Protein AF-0000000085166839 (afdb_homodimer)

Sequence (262 aa):
MQLQAIHHVALICSDYAASRAFYVDLLGLRVVAEHYREARQSWKLDLALPSGGQLELFSFPAPPARPSRPEACGLRHLCFAVENVAAAKAWLESQGVAVEEIRVDEYTEKRFTFFADPDGLPLELYEQPAAMQLQAIHHVALICSDYAASRAFYVDLLGLRVVAEHYREARQSWKLDLALPSGGQLELFSFPAPPARPSRPEACGLRHLCFAVENVAAAKAWLESQGVAVEEIRVDEYTEKRFTFFADPDGLPLELYEQPAA

pLDDT: mean 96.33, std 5.37, range [53.81, 98.94]

InterPro domains:
  IPR004360 Glyoxalase/fosfomycin resistance/dioxygenase domain [PF00903] (6-125)
  IPR029068 Glyoxalase/Bleomycin resistance protein/Dihydroxybiphenyl dioxygenase [G3DSA:3.10.180.10] (8-127)
  IPR029068 Glyoxalase/Bleomycin resistance protein/Dihydroxybiphenyl dioxygenase [SSF54593] (1-129)
  IPR037478 YwkD-like domain [NF008551] (3-128)
  IPR037478 YwkD-like domain [NF050075] (3-127)
  IPR037478 YwkD-like domain [cd08352] (4-127)
  IPR037523 Vicinal oxygen chelate (VOC), core domain [PS51819] (5-128)
  IPR051332 Fosfomycin Resistance Enzymes [PTHR36113] (5-127)

Structure (mmCIF, N/CA/C/O backbone):
data_AF-0000000085166839-model_v1
#
loop_
_entity.id
_entity.type
_entity.pdbx_description
1 polymer 'Lactoylglutathione lyase protein'
#
loop_
_atom_site.group_PDB
_atom_site.id
_atom_site.type_symbol
_atom_site.label_atom_id
_atom_site.label_alt_id
_atom_site.label_comp_id
_atom_site.label_asym_id
_atom_site.label_entity_id
_atom_site.label_seq_id
_atom_site.pdbx_PDB_ins_code
_atom_site.Cartn_x
_atom_site.Cartn_y
_atom_site.Cartn_z
_atom_site.occupancy
_atom_site.B_iso_or_equiv
_atom_site.auth_seq_id
_atom_site.auth_comp_id
_atom_site.auth_asym_id
_atom_site.auth_atom_id
_atom_site.pdbx_PDB_model_num
ATOM 1 N N . MET A 1 1 ? -1.44 -21.281 0.109 1 85.19 1 MET A N 1
ATOM 2 C CA . MET A 1 1 ? -0.498 -20.188 0.371 1 85.19 1 MET A CA 1
ATOM 3 C C . MET A 1 1 ? -1.057 -19.219 1.409 1 85.19 1 MET A C 1
ATOM 5 O O . MET A 1 1 ? -2.258 -18.953 1.425 1 85.19 1 MET A O 1
ATOM 9 N N . GLN A 1 2 ? -0.198 -18.922 2.424 1 91.69 2 GLN A N 1
ATOM 10 C CA . GLN A 1 2 ? -0.676 -17.984 3.436 1 91.69 2 GLN A CA 1
ATOM 11 C C . GLN A 1 2 ? 0.135 -16.688 3.414 1 91.69 2 GLN A C 1
ATOM 13 O O . GLN A 1 2 ? 1.359 -16.719 3.561 1 91.69 2 GLN A O 1
ATOM 18 N N . LEU A 1 3 ? -0.512 -15.594 3.078 1 96.94 3 LEU A N 1
ATOM 19 C CA . LEU A 1 3 ? 0.092 -14.281 3.244 1 96.94 3 LEU A CA 1
ATOM 20 C C . LEU A 1 3 ? 0.145 -13.883 4.719 1 96.94 3 LEU A C 1
ATOM 22 O O . LEU A 1 3 ? -0.852 -14.008 5.434 1 96.94 3 LEU A O 1
ATOM 26 N N . GLN A 1 4 ? 1.239 -13.391 5.168 1 95.69 4 GLN A N 1
ATOM 27 C CA . GLN A 1 4 ? 1.396 -13.141 6.598 1 95.69 4 GLN A CA 1
ATOM 28 C C . GLN A 1 4 ? 1.126 -11.672 6.934 1 95.69 4 GLN A C 1
ATOM 30 O O . GLN A 1 4 ? 0.414 -11.375 7.895 1 95.69 4 GLN A O 1
ATOM 35 N N . ALA A 1 5 ? 1.706 -10.766 6.211 1 95.81 5 ALA A N 1
ATOM 36 C CA . ALA A 1 5 ? 1.701 -9.336 6.496 1 95.81 5 ALA A CA 1
ATOM 37 C C . ALA A 1 5 ? 1.989 -8.523 5.234 1 95.81 5 ALA A C 1
ATOM 39 O O . ALA A 1 5 ? 2.48 -9.062 4.238 1 95.81 5 ALA A O 1
ATOM 40 N N . ILE A 1 6 ? 1.588 -7.293 5.227 1 97.44 6 ILE A N 1
ATOM 41 C CA . ILE A 1 6 ? 2.174 -6.363 4.27 1 97.44 6 ILE A CA 1
ATOM 42 C C . ILE A 1 6 ? 3.645 -6.129 4.609 1 97.44 6 ILE A C 1
ATOM 44 O O . ILE A 1 6 ? 3.965 -5.59 5.672 1 97.44 6 ILE A O 1
ATOM 48 N N . HIS A 1 7 ? 4.504 -6.641 3.77 1 97.31 7 HIS A N 1
ATOM 49 C CA . HIS A 1 7 ? 5.93 -6.426 3.979 1 97.31 7 HIS A CA 1
ATOM 50 C C . HIS A 1 7 ? 6.328 -4.988 3.648 1 97.31 7 HIS A C 1
ATOM 52 O O . HIS A 1 7 ? 6.98 -4.32 4.449 1 97.31 7 HIS A O 1
ATOM 58 N N . HIS A 1 8 ? 5.969 -4.555 2.469 1 98.25 8 HIS A N 1
ATOM 59 C CA . HIS A 1 8 ? 6.219 -3.168 2.1 1 98.25 8 HIS A CA 1
ATOM 60 C C . HIS A 1 8 ? 5.27 -2.711 0.996 1 98.25 8 HIS A C 1
ATOM 62 O O . HIS A 1 8 ? 4.617 -3.535 0.354 1 98.25 8 HIS A O 1
ATOM 68 N N . VAL A 1 9 ? 5.148 -1.408 0.857 1 98.75 9 VAL A N 1
ATOM 69 C CA . VAL A 1 9 ? 4.469 -0.753 -0.256 1 98.75 9 VAL A CA 1
ATOM 70 C C . VAL A 1 9 ? 5.457 0.126 -1.019 1 98.75 9 VAL A C 1
ATOM 72 O O . VAL A 1 9 ? 6.215 0.885 -0.414 1 98.75 9 VAL A O 1
ATOM 75 N N . ALA A 1 10 ? 5.434 -0.013 -2.312 1 98.81 10 ALA A N 1
ATOM 76 C CA . ALA A 1 10 ? 6.324 0.799 -3.137 1 98.81 10 ALA A CA 1
ATOM 77 C C . ALA A 1 10 ? 5.582 1.988 -3.742 1 98.81 10 ALA A C 1
ATOM 79 O O . ALA A 1 10 ? 4.387 1.896 -4.039 1 98.81 10 ALA A O 1
ATOM 80 N N . LEU A 1 11 ? 6.301 3.041 -3.922 1 98.5 11 LEU A N 1
ATOM 81 C CA . LEU A 1 11 ? 5.734 4.199 -4.605 1 98.5 11 LEU A CA 1
ATOM 82 C C . LEU A 1 11 ? 6.781 4.871 -5.492 1 98.5 11 LEU A C 1
ATOM 84 O O . LEU A 1 11 ? 7.98 4.707 -5.273 1 98.5 11 LEU A O 1
ATOM 88 N N . ILE A 1 12 ? 6.27 5.559 -6.492 1 98.69 12 ILE A N 1
ATOM 89 C CA . ILE A 1 12 ? 7.082 6.328 -7.426 1 98.69 12 ILE A CA 1
ATOM 90 C C . ILE A 1 12 ? 6.871 7.82 -7.18 1 98.69 12 ILE A C 1
ATOM 92 O O . ILE A 1 12 ? 5.734 8.281 -7.055 1 98.69 12 ILE A O 1
ATOM 96 N N . CYS A 1 13 ? 7.938 8.523 -7.105 1 98.69 13 CYS A N 1
ATOM 97 C CA . CYS A 1 13 ? 7.828 9.969 -6.934 1 98.69 13 CYS A CA 1
ATOM 98 C C . CYS A 1 13 ? 8.391 10.703 -8.148 1 98.69 13 CYS A C 1
ATOM 100 O O . CYS A 1 13 ? 9.266 10.18 -8.844 1 98.69 13 CYS A O 1
ATOM 102 N N . SER A 1 14 ? 7.934 11.922 -8.422 1 98.19 14 SER A N 1
ATOM 103 C CA . SER A 1 14 ? 8.391 12.734 -9.547 1 98.19 14 SER A CA 1
ATOM 104 C C . SER A 1 14 ? 9.648 13.516 -9.195 1 98.19 14 SER A C 1
ATOM 106 O O . SER A 1 14 ? 10.508 13.734 -10.047 1 98.19 14 SER A O 1
ATOM 108 N N . ASP A 1 15 ? 9.727 14.055 -7.992 1 98.25 15 ASP A N 1
ATOM 109 C CA . ASP A 1 15 ? 10.852 14.805 -7.453 1 98.25 15 ASP A CA 1
ATOM 110 C C . ASP A 1 15 ? 11.422 14.133 -6.207 1 98.25 15 ASP A C 1
ATOM 112 O O . ASP A 1 15 ? 10.844 14.242 -5.121 1 98.25 15 ASP A O 1
ATOM 116 N N . TYR A 1 16 ? 12.594 13.484 -6.395 1 98.38 16 TYR A N 1
ATOM 117 C CA . TYR A 1 16 ? 13.164 12.648 -5.336 1 98.38 16 TYR A CA 1
ATOM 118 C C . TYR A 1 16 ? 13.469 13.477 -4.094 1 98.38 16 TYR A C 1
ATOM 120 O O . TYR A 1 16 ? 13.141 13.07 -2.977 1 98.38 16 TYR A O 1
ATOM 128 N N . ALA A 1 17 ? 14.102 14.562 -4.266 1 98.5 17 ALA A N 1
ATOM 129 C CA . ALA A 1 17 ? 14.484 15.398 -3.129 1 98.5 17 ALA A CA 1
ATOM 130 C C . ALA A 1 17 ? 13.258 15.828 -2.33 1 98.5 17 ALA A C 1
ATOM 132 O O . ALA A 1 17 ? 13.266 15.789 -1.097 1 98.5 17 ALA A O 1
ATOM 133 N N . ALA A 1 18 ? 12.219 16.266 -2.992 1 98.44 18 ALA A N 1
ATOM 134 C CA . ALA A 1 18 ? 10.984 16.688 -2.332 1 98.44 18 ALA A CA 1
ATOM 135 C C . ALA A 1 18 ? 10.336 15.539 -1.578 1 98.44 18 ALA A C 1
ATOM 137 O O . ALA A 1 18 ? 9.891 15.703 -0.441 1 98.44 18 ALA A O 1
ATOM 138 N N . SER A 1 19 ? 10.281 14.398 -2.217 1 98.75 19 SER A N 1
ATOM 139 C CA . SER A 1 19 ? 9.664 13.234 -1.594 1 98.75 19 SER A CA 1
ATOM 140 C C . SER A 1 19 ? 10.484 12.742 -0.405 1 98.75 19 SER A C 1
ATOM 142 O O . SER A 1 19 ? 9.922 12.367 0.627 1 98.75 19 SER A O 1
ATOM 144 N N . ARG A 1 20 ? 11.766 12.688 -0.592 1 98.69 20 ARG A N 1
ATOM 145 C CA . ARG A 1 20 ? 12.625 12.297 0.521 1 98.69 20 ARG A CA 1
ATOM 146 C C . ARG A 1 20 ? 12.406 13.211 1.723 1 98.69 20 ARG A C 1
ATOM 148 O O . ARG A 1 20 ? 12.297 12.742 2.855 1 98.69 20 ARG A O 1
ATOM 155 N N . ALA A 1 21 ? 12.406 14.523 1.528 1 98.62 21 ALA A N 1
ATOM 156 C CA . ALA A 1 21 ? 12.164 15.484 2.602 1 98.62 21 ALA A CA 1
ATOM 157 C C . ALA A 1 21 ? 10.812 15.242 3.258 1 98.62 21 ALA A C 1
ATOM 159 O O . ALA A 1 21 ? 10.68 15.328 4.48 1 98.62 21 ALA A O 1
ATOM 160 N N . PHE A 1 22 ? 9.867 14.922 2.488 1 98.75 22 PHE A N 1
ATOM 161 C CA . PHE A 1 22 ? 8.508 14.703 2.977 1 98.75 22 PHE A CA 1
ATOM 162 C C . PHE A 1 22 ? 8.438 13.438 3.826 1 98.75 22 PHE A C 1
ATOM 164 O O . PHE A 1 22 ? 7.988 13.484 4.973 1 98.75 22 PHE A O 1
ATOM 171 N N . TYR A 1 23 ? 8.852 12.305 3.326 1 98.75 23 TYR A N 1
ATOM 172 C CA . TYR A 1 23 ? 8.664 11.023 3.988 1 98.75 23 TYR A CA 1
ATOM 173 C C . TYR A 1 23 ? 9.664 10.836 5.121 1 98.75 23 TYR A C 1
ATOM 175 O O . TYR A 1 23 ? 9.352 10.203 6.137 1 98.75 23 TYR A O 1
ATOM 183 N N . VAL A 1 24 ? 10.875 11.359 4.984 1 98.25 24 VAL A N 1
ATOM 184 C CA . VAL A 1 24 ? 11.906 11.172 5.992 1 98.25 24 VAL A CA 1
ATOM 185 C C . VAL A 1 24 ? 11.844 12.297 7.02 1 98.25 24 VAL A C 1
ATOM 187 O O . VAL A 1 24 ? 11.633 12.055 8.211 1 98.25 24 VAL A O 1
ATOM 190 N N . ASP A 1 25 ? 11.953 13.5 6.562 1 97.75 25 ASP A N 1
ATOM 191 C CA . ASP A 1 25 ? 12.086 14.625 7.488 1 97.75 25 ASP A CA 1
ATOM 192 C C . ASP A 1 25 ? 10.734 14.992 8.102 1 97.75 25 ASP A C 1
ATOM 194 O O . ASP A 1 25 ? 10.633 15.219 9.305 1 97.75 25 ASP A O 1
ATOM 198 N N . LEU A 1 26 ? 9.742 15.094 7.305 1 98 26 LEU A N 1
ATOM 199 C CA . LEU A 1 26 ? 8.445 15.539 7.801 1 98 26 LEU A CA 1
ATOM 200 C C . LEU A 1 26 ? 7.711 14.406 8.516 1 98 26 LEU A C 1
ATOM 202 O O . LEU A 1 26 ? 7.301 14.562 9.664 1 98 26 LEU A O 1
ATOM 2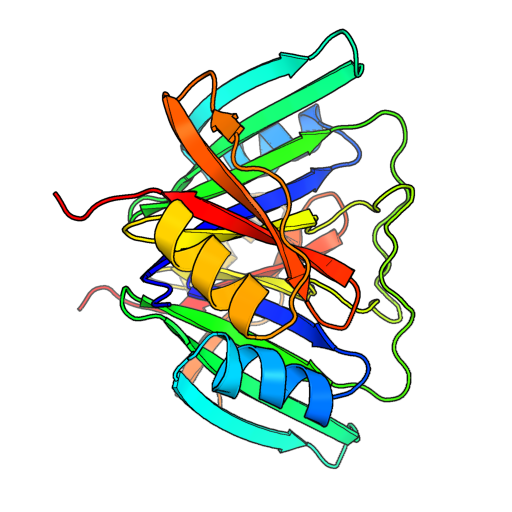06 N N . LEU A 1 27 ? 7.527 13.234 7.816 1 98.06 27 LEU A N 1
ATOM 207 C CA . LEU A 1 27 ? 6.754 12.148 8.391 1 98.06 27 LEU A CA 1
ATOM 208 C C . LEU A 1 27 ? 7.586 11.359 9.398 1 98.06 27 LEU A C 1
ATOM 210 O O . LEU A 1 27 ? 7.047 10.594 10.195 1 98.06 27 LEU A O 1
ATOM 214 N N . GLY A 1 28 ? 8.883 11.461 9.297 1 97.25 28 GLY A N 1
ATOM 215 C CA . GLY A 1 28 ? 9.75 10.914 10.328 1 97.25 28 GLY A CA 1
ATOM 216 C C . GLY A 1 28 ? 10.062 9.445 10.125 1 97.25 28 GLY A C 1
ATOM 217 O O . GLY A 1 28 ? 10.391 8.734 11.078 1 97.25 28 GLY A O 1
ATOM 218 N N . LEU A 1 29 ? 9.93 8.961 8.93 1 98.06 29 LEU A N 1
ATOM 219 C CA . LEU A 1 29 ? 10.234 7.555 8.688 1 98.06 29 LEU A CA 1
ATOM 220 C C . LEU A 1 29 ? 11.742 7.32 8.695 1 98.06 29 LEU A C 1
ATOM 222 O O . LEU A 1 29 ? 12.508 8.156 8.211 1 98.06 29 LEU A O 1
ATOM 226 N N . ARG A 1 30 ? 12.156 6.156 9.195 1 98 30 ARG A N 1
ATOM 227 C CA . ARG A 1 30 ? 13.57 5.836 9.32 1 98 30 ARG A CA 1
ATOM 228 C C . ARG A 1 30 ? 14.125 5.285 8.008 1 98 30 ARG A C 1
ATOM 230 O O . ARG A 1 30 ? 13.555 4.367 7.426 1 98 30 ARG A O 1
ATOM 237 N N . VAL A 1 31 ? 15.281 5.738 7.621 1 98.25 31 VAL A N 1
ATOM 238 C CA . VAL A 1 31 ? 15.953 5.25 6.418 1 98.25 31 VAL A CA 1
ATOM 239 C C . VAL A 1 31 ? 16.625 3.91 6.707 1 98.25 31 VAL A C 1
ATOM 241 O O . VAL A 1 31 ? 17.438 3.803 7.629 1 98.25 31 VAL A O 1
ATOM 244 N N . VAL A 1 32 ? 16.266 2.949 5.969 1 97.19 32 VAL A N 1
ATOM 245 C CA . VAL A 1 32 ? 16.875 1.625 6.051 1 97.19 32 VAL A CA 1
ATOM 246 C C . VAL A 1 32 ? 18 1.509 5.031 1 97.19 32 VAL A C 1
ATOM 248 O O . VAL A 1 32 ? 19.078 0.992 5.34 1 97.19 32 VAL A O 1
ATOM 251 N N . ALA A 1 33 ? 17.75 1.899 3.834 1 96.88 33 ALA A N 1
ATOM 252 C CA . ALA A 1 33 ? 18.703 1.86 2.727 1 96.88 33 ALA A CA 1
ATOM 253 C C . ALA A 1 33 ? 18.375 2.922 1.681 1 96.88 33 ALA A C 1
ATOM 255 O O . ALA A 1 33 ? 17.203 3.223 1.442 1 96.88 33 ALA A O 1
ATOM 256 N N . GLU A 1 34 ? 19.375 3.496 1.091 1 97.5 34 GLU A N 1
ATOM 257 C CA . GLU A 1 34 ? 19.266 4.527 0.066 1 97.5 34 GLU A CA 1
ATOM 258 C C . GLU A 1 34 ? 20.312 4.348 -1.021 1 97.5 34 GLU A C 1
ATOM 260 O O . GLU A 1 34 ? 21.516 4.465 -0.756 1 97.5 34 GLU A O 1
ATOM 265 N N . HIS A 1 35 ? 19.797 4.051 -2.207 1 96.19 35 HIS A N 1
ATOM 266 C CA . HIS A 1 35 ? 20.719 3.7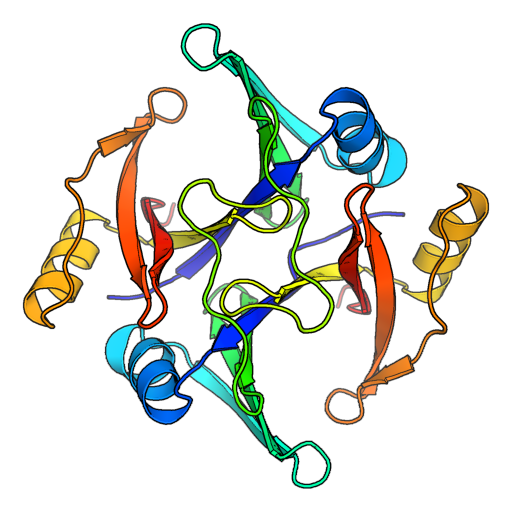44 -3.293 1 96.19 35 HIS A CA 1
ATOM 267 C C . HIS A 1 35 ? 20.344 4.492 -4.566 1 96.19 35 HIS A C 1
ATOM 269 O O . HIS A 1 35 ? 19.156 4.621 -4.887 1 96.19 35 HIS A O 1
ATOM 275 N N . TYR A 1 36 ? 21.375 5.027 -5.211 1 96.75 36 TYR A N 1
ATOM 276 C CA . TYR A 1 36 ? 21.203 5.531 -6.566 1 96.75 36 TYR A CA 1
ATOM 277 C C . TYR A 1 36 ? 21.609 4.488 -7.594 1 96.75 36 TYR A C 1
ATOM 279 O O . TYR A 1 36 ? 22.734 3.99 -7.562 1 96.75 36 TYR A O 1
ATOM 287 N N . ARG A 1 37 ? 20.656 4.176 -8.391 1 94.06 37 ARG A N 1
ATOM 288 C CA . ARG A 1 37 ? 20.906 3.193 -9.445 1 94.06 37 ARG A CA 1
ATOM 289 C C . ARG A 1 37 ? 21.219 3.877 -10.766 1 94.06 37 ARG A C 1
ATOM 291 O O . ARG A 1 37 ? 20.297 4.246 -11.508 1 94.06 37 ARG A O 1
ATOM 298 N N . GLU A 1 38 ? 22.469 3.965 -11.094 1 94.56 38 GLU A N 1
ATOM 299 C CA . GLU A 1 38 ? 22.953 4.758 -12.219 1 94.56 38 GLU A CA 1
ATOM 300 C C . GLU A 1 38 ? 22.375 4.27 -13.539 1 94.56 38 GLU A C 1
ATOM 302 O O . GLU A 1 38 ? 21.938 5.074 -14.367 1 94.56 38 GLU A O 1
ATOM 307 N N . ALA A 1 39 ? 22.344 2.967 -13.734 1 93.19 39 ALA A N 1
ATOM 308 C CA . ALA A 1 39 ? 21.906 2.371 -14.992 1 93.19 39 ALA A CA 1
ATOM 309 C C . ALA A 1 39 ? 20.484 2.793 -15.336 1 93.19 39 ALA A C 1
ATOM 311 O O . ALA A 1 39 ? 20.141 2.936 -16.516 1 93.19 39 ALA A O 1
ATOM 312 N N . ARG A 1 40 ? 19.688 3.098 -14.312 1 91.44 40 ARG A N 1
ATOM 313 C CA . ARG A 1 40 ? 18.281 3.439 -14.516 1 91.44 40 ARG A CA 1
ATOM 314 C C . ARG A 1 40 ? 18.016 4.895 -14.148 1 91.44 40 ARG A C 1
ATOM 316 O O . ARG A 1 40 ? 16.875 5.348 -14.188 1 91.44 40 ARG A O 1
ATOM 323 N N . GLN A 1 41 ? 19.141 5.562 -13.75 1 95 41 GLN A N 1
ATOM 324 C CA . GLN A 1 41 ? 18.969 6.926 -13.25 1 95 41 GLN A CA 1
ATOM 325 C C . GLN A 1 41 ? 17.844 7.008 -12.234 1 95 41 GLN A C 1
ATOM 327 O O . GLN A 1 41 ? 16.953 7.848 -12.359 1 95 41 GLN A O 1
ATOM 332 N N . SER A 1 42 ? 17.891 6.184 -11.289 1 96.62 42 SER A N 1
ATOM 333 C CA . SER A 1 42 ? 16.781 5.988 -10.359 1 96.62 42 SER A CA 1
ATOM 334 C C . SER A 1 42 ? 17.297 5.863 -8.922 1 96.62 42 SER A C 1
ATOM 336 O O . SER A 1 42 ? 18.312 5.219 -8.672 1 96.62 42 SER A O 1
ATOM 338 N N . TRP A 1 43 ? 16.656 6.57 -8.07 1 97.81 43 TRP A N 1
ATOM 339 C CA . TRP A 1 43 ? 16.859 6.359 -6.641 1 97.81 43 TRP A CA 1
ATOM 340 C C . TRP A 1 43 ? 15.945 5.262 -6.113 1 97.81 43 TRP A C 1
ATOM 342 O O . TRP A 1 43 ? 14.789 5.152 -6.539 1 97.81 43 TRP A O 1
ATOM 352 N N . LYS A 1 44 ? 16.406 4.488 -5.211 1 97.75 44 LYS A N 1
ATOM 353 C CA . LYS A 1 44 ? 15.625 3.596 -4.359 1 97.75 44 LYS A CA 1
ATOM 354 C C . LYS A 1 44 ? 15.875 3.891 -2.883 1 97.75 44 LYS A C 1
ATOM 356 O O . LYS A 1 44 ? 17 3.793 -2.404 1 97.75 44 LYS A O 1
ATOM 361 N N . LEU A 1 45 ? 14.852 4.246 -2.193 1 98.44 45 LEU A N 1
ATOM 362 C CA . LEU A 1 45 ? 14.891 4.586 -0.776 1 98.44 45 LEU A CA 1
ATOM 363 C C . LEU A 1 45 ? 13.953 3.693 0.029 1 98.44 45 LEU A C 1
ATOM 365 O O . LEU A 1 45 ? 12.742 3.709 -0.185 1 98.44 45 LEU A O 1
ATOM 369 N N . ASP A 1 46 ? 14.531 2.844 0.872 1 98 46 ASP A N 1
ATOM 370 C CA . ASP A 1 46 ? 13.758 1.979 1.76 1 98 46 ASP A CA 1
ATOM 371 C C . ASP A 1 46 ? 13.562 2.629 3.127 1 98 46 ASP A C 1
ATOM 373 O O . ASP A 1 46 ? 14.531 3.041 3.77 1 98 46 ASP A O 1
ATOM 377 N N . LEU A 1 47 ? 12.312 2.744 3.527 1 98.56 47 LEU A N 1
ATOM 378 C CA . LEU A 1 47 ? 11.945 3.393 4.781 1 98.56 47 LEU A CA 1
ATOM 379 C C . LEU A 1 47 ? 11.219 2.418 5.703 1 98.56 47 LEU A C 1
ATOM 381 O O . LEU A 1 47 ? 10.398 1.616 5.25 1 98.56 47 LEU A O 1
ATOM 385 N N . ALA A 1 48 ? 11.469 2.514 6.992 1 97.69 48 ALA A N 1
ATOM 386 C CA . ALA A 1 48 ? 10.875 1.58 7.949 1 97.69 48 ALA A CA 1
ATOM 387 C C . ALA A 1 48 ? 9.883 2.289 8.867 1 97.69 48 ALA A C 1
ATOM 389 O O . ALA A 1 48 ? 10.109 3.428 9.281 1 97.69 48 ALA A O 1
ATOM 390 N N . LEU A 1 49 ? 8.828 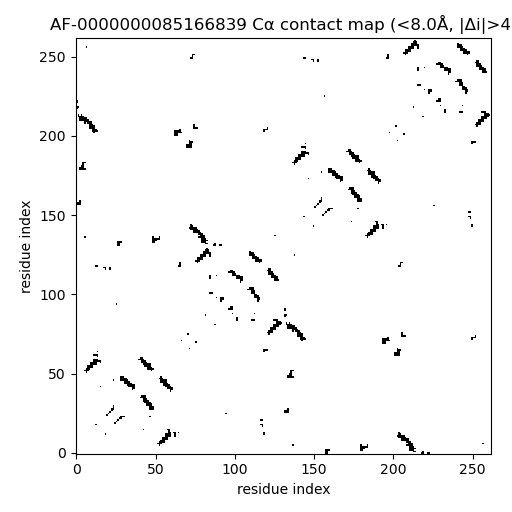1.601 9.18 1 96.5 49 LEU A N 1
ATOM 391 C CA . LEU A 1 49 ? 7.898 1.998 10.227 1 96.5 49 LEU A CA 1
ATOM 392 C C . LEU A 1 49 ? 8.188 1.253 11.523 1 96.5 49 LEU A C 1
ATOM 394 O O . LEU A 1 49 ? 8.773 0.165 11.508 1 96.5 49 LEU A O 1
ATOM 398 N N . PRO A 1 50 ? 7.766 1.735 12.688 1 93.62 50 PRO A N 1
ATOM 399 C CA . PRO A 1 50 ? 8.102 1.155 13.992 1 93.62 50 PRO A CA 1
ATOM 400 C C . PRO A 1 50 ? 7.543 -0.256 14.164 1 93.62 50 PRO A C 1
ATOM 402 O O . PRO A 1 50 ? 8.172 -1.092 14.82 1 93.62 50 PRO A O 1
ATOM 405 N N . SER A 1 51 ? 6.387 -0.592 13.742 1 87.62 51 SER A N 1
ATOM 406 C CA . SER A 1 51 ? 5.738 -1.875 14 1 87.62 51 SER A CA 1
ATOM 407 C C . SER A 1 51 ? 6.117 -2.904 12.938 1 87.62 51 SER A C 1
ATOM 409 O O . SER A 1 51 ? 5.598 -4.023 12.938 1 87.62 51 SER A O 1
ATOM 411 N N . GLY A 1 52 ? 6.902 -2.527 12.242 1 84 52 GLY A N 1
ATOM 412 C CA . GLY A 1 52 ? 7.238 -3.41 11.133 1 84 52 GLY A CA 1
ATOM 413 C C . GLY A 1 52 ? 6.688 -2.932 9.805 1 84 52 GLY A C 1
ATOM 414 O O . GLY A 1 52 ? 5.945 -1.947 9.75 1 84 52 GLY A O 1
ATOM 415 N N . GLY A 1 53 ? 6.941 -3.125 8.68 1 93.56 53 GLY A N 1
ATOM 416 C CA . GLY A 1 53 ? 6.605 -2.697 7.332 1 93.56 53 GLY A CA 1
ATOM 417 C C . GLY A 1 53 ? 7.562 -1.656 6.781 1 93.56 53 GLY A C 1
ATOM 418 O O . GLY A 1 53 ? 8.266 -0.986 7.543 1 93.56 53 GLY A O 1
ATOM 419 N N . GLN A 1 54 ? 7.434 -1.541 5.613 1 97.44 54 GLN A N 1
ATOM 420 C CA . GLN A 1 54 ? 8.359 -0.623 4.961 1 97.44 54 GLN A CA 1
ATOM 421 C C . GLN A 1 54 ? 7.703 0.087 3.783 1 97.44 54 GLN A C 1
ATOM 423 O O . GLN A 1 54 ? 6.715 -0.404 3.232 1 97.44 54 GLN A O 1
ATOM 428 N N . LEU A 1 55 ? 8.18 1.229 3.465 1 98.69 55 LEU A N 1
ATOM 429 C CA . LEU A 1 55 ? 7.941 1.875 2.178 1 98.69 55 LEU A CA 1
ATOM 430 C C . LEU A 1 55 ? 9.188 1.799 1.299 1 98.69 55 LEU A C 1
ATOM 432 O O . LEU A 1 55 ? 10.305 1.947 1.788 1 98.69 55 LEU A O 1
ATOM 436 N N . GLU A 1 56 ? 8.984 1.526 0.086 1 98.56 56 GLU A N 1
ATOM 437 C CA . GLU A 1 56 ? 10.039 1.664 -0.913 1 98.56 56 GLU A CA 1
ATOM 438 C C . GLU A 1 56 ? 9.742 2.812 -1.874 1 98.56 56 GLU A C 1
ATOM 440 O O . GLU A 1 56 ? 8.773 2.756 -2.641 1 98.56 56 GLU A O 1
ATOM 445 N N . LEU A 1 57 ? 10.555 3.809 -1.808 1 98.69 57 LEU A N 1
ATOM 446 C CA . LEU A 1 57 ? 10.383 4.973 -2.67 1 98.69 57 LEU A CA 1
ATOM 447 C C . LEU A 1 57 ? 11.336 4.906 -3.863 1 98.69 57 LEU A C 1
ATOM 449 O O . LEU A 1 57 ? 12.547 4.75 -3.689 1 98.69 57 LEU A O 1
ATOM 453 N N . PHE A 1 58 ? 10.742 5.047 -5.059 1 98.44 58 PHE A N 1
ATOM 454 C CA . PHE A 1 58 ? 11.516 5.031 -6.297 1 98.44 58 PHE A CA 1
ATOM 455 C C . PHE A 1 58 ? 11.406 6.367 -7.023 1 98.44 58 PHE A C 1
ATOM 457 O O . PHE A 1 58 ? 10.344 6.992 -7.023 1 98.44 58 PHE A O 1
ATOM 464 N N . SER A 1 59 ? 12.406 6.715 -7.574 1 98 59 SER A N 1
ATOM 465 C CA . SER A 1 59 ? 12.344 7.766 -8.586 1 98 59 SER A CA 1
ATOM 466 C C . SER A 1 59 ? 12.719 7.227 -9.961 1 98 59 SER A C 1
ATOM 468 O O . SER A 1 59 ? 13.516 6.297 -10.078 1 98 59 SER A O 1
ATOM 470 N N . PHE A 1 60 ? 12.117 7.707 -11.031 1 96.06 60 PHE A N 1
ATOM 471 C CA . PHE A 1 60 ? 12.453 7.43 -12.422 1 96.06 60 PHE A CA 1
ATOM 472 C C . PHE A 1 60 ? 12.5 8.719 -13.234 1 96.06 60 PHE A C 1
ATOM 474 O O . PHE A 1 60 ? 11.945 9.734 -12.828 1 96.06 60 PHE A O 1
ATOM 481 N N . PRO A 1 61 ? 13.234 8.523 -14.359 1 94.25 61 PRO A N 1
ATOM 482 C CA . PRO A 1 61 ? 13.242 9.719 -15.211 1 94.25 61 PRO A CA 1
ATOM 483 C C . PRO A 1 61 ? 11.859 10.07 -15.75 1 94.25 61 PRO A C 1
ATOM 485 O O . PRO A 1 61 ? 11.25 9.273 -16.469 1 94.25 61 PRO A O 1
ATOM 488 N N . ALA A 1 62 ? 11.227 11.055 -15.422 1 92.88 62 ALA A N 1
ATOM 489 C CA . ALA A 1 62 ? 10.023 11.711 -15.93 1 92.88 62 ALA A CA 1
ATOM 490 C C . ALA A 1 62 ? 8.82 10.773 -15.852 1 92.88 62 ALA A C 1
ATOM 492 O O . ALA A 1 62 ? 8.125 10.562 -16.844 1 92.88 62 ALA A O 1
ATOM 493 N N . PRO A 1 63 ? 8.43 10.188 -14.75 1 96.81 63 PRO A N 1
ATOM 494 C CA . PRO A 1 63 ? 7.203 9.391 -14.656 1 96.81 63 PRO A CA 1
ATOM 495 C C . PRO A 1 63 ? 5.941 10.219 -14.891 1 96.81 63 PRO A C 1
ATOM 497 O O . PRO A 1 63 ? 5.895 11.391 -14.523 1 96.81 63 PRO A O 1
ATOM 500 N N . PRO A 1 64 ? 4.953 9.578 -15.57 1 97.12 64 PRO A N 1
ATOM 501 C CA . PRO A 1 64 ? 3.693 10.32 -15.68 1 97.12 64 PRO A CA 1
ATOM 502 C C . PRO A 1 64 ? 3.1 10.688 -14.32 1 97.12 64 PRO A C 1
ATOM 504 O O . PRO A 1 64 ? 3.373 10.008 -13.328 1 97.12 64 PRO A O 1
ATOM 507 N N . ALA A 1 65 ? 2.289 11.727 -14.359 1 97.31 65 ALA A N 1
ATOM 508 C CA . ALA A 1 65 ? 1.626 12.164 -13.133 1 97.31 65 ALA A CA 1
ATOM 509 C C . ALA A 1 65 ? 0.634 11.109 -12.641 1 97.31 65 ALA A C 1
ATOM 511 O O . ALA A 1 65 ? 0.091 10.344 -13.438 1 97.31 65 ALA A O 1
ATOM 512 N N . ARG A 1 66 ? 0.385 11.047 -11.391 1 97.19 66 ARG A N 1
ATOM 513 C CA . ARG A 1 66 ? -0.622 10.164 -10.812 1 97.19 66 ARG A CA 1
ATOM 514 C C . ARG A 1 66 ? -2.004 10.453 -11.391 1 97.19 66 ARG A C 1
ATOM 516 O O . ARG A 1 66 ? -2.461 11.602 -11.359 1 97.19 66 ARG A O 1
ATOM 523 N N . PRO A 1 67 ? -2.68 9.43 -11.867 1 95.69 67 PRO A N 1
ATOM 524 C CA . PRO A 1 67 ? -4.082 9.641 -12.234 1 95.69 67 PRO A CA 1
ATOM 525 C C . PRO A 1 67 ? -4.996 9.773 -11.016 1 95.69 67 PRO A C 1
ATOM 527 O O . PRO A 1 67 ? -5.133 8.836 -10.234 1 95.69 67 PRO A O 1
ATOM 530 N N . SER A 1 68 ? -5.777 10.828 -10.898 1 93.06 68 SER A N 1
ATOM 531 C CA . SER A 1 68 ? -6.504 11.07 -9.656 1 93.06 68 SER A CA 1
ATOM 532 C C . SER A 1 68 ? -7.969 11.398 -9.93 1 93.06 68 SER A C 1
ATOM 534 O O . SER A 1 68 ? -8.82 11.234 -9.055 1 93.06 68 SER A O 1
ATOM 536 N N . ARG A 1 69 ? -8.266 11.906 -11.125 1 91.12 69 ARG A N 1
ATOM 537 C CA . ARG A 1 69 ? -9.641 12.289 -11.414 1 91.12 69 ARG A CA 1
ATOM 538 C C . ARG A 1 69 ? -10.047 11.852 -12.812 1 91.12 69 ARG A C 1
ATOM 540 O O . ARG A 1 69 ? -9.859 12.602 -13.781 1 91.12 69 ARG A O 1
ATOM 547 N N . PRO A 1 70 ? -10.68 10.812 -12.875 1 94.88 70 PRO A N 1
ATOM 548 C CA . PRO A 1 70 ? -10.891 9.797 -11.844 1 94.88 70 PRO A CA 1
ATOM 549 C C . PRO A 1 70 ? -9.617 9.016 -11.523 1 94.88 70 PRO A C 1
ATOM 551 O O . PRO A 1 70 ? -8.656 9.055 -12.297 1 94.88 70 PRO A O 1
ATOM 554 N N . GLU A 1 71 ? -9.562 8.406 -10.398 1 96.69 71 GLU A N 1
ATOM 555 C CA . GLU A 1 71 ? -8.453 7.52 -10.047 1 96.69 71 GLU A CA 1
ATOM 556 C C . GLU A 1 71 ? -8.5 6.234 -10.875 1 96.69 71 GLU A C 1
ATOM 558 O O . GLU A 1 71 ? -9.578 5.715 -11.172 1 96.69 71 GLU A O 1
ATOM 563 N N . ALA A 1 72 ? -7.359 5.766 -11.219 1 97.88 72 ALA A N 1
ATOM 564 C CA . ALA A 1 72 ? -7.238 4.547 -12.016 1 97.88 72 ALA A CA 1
ATOM 565 C C . ALA A 1 72 ? -7.297 3.305 -11.133 1 97.88 72 ALA A C 1
ATOM 567 O O . ALA A 1 72 ? -7.145 3.395 -9.914 1 97.88 72 ALA A O 1
ATOM 568 N N . CYS A 1 73 ? -7.543 2.146 -11.797 1 98.5 73 CYS A N 1
ATOM 569 C CA . CYS A 1 73 ? -7.359 0.863 -11.125 1 98.5 73 CYS A CA 1
ATOM 570 C C . CYS A 1 73 ? -5.961 0.751 -10.531 1 98.5 73 CYS A C 1
ATOM 572 O O . CYS A 1 73 ? -5.023 1.391 -11.016 1 98.5 73 CYS A O 1
ATOM 574 N N . GLY A 1 74 ? -5.848 -0.143 -9.547 1 98.25 74 GLY A N 1
ATOM 575 C CA . GLY A 1 74 ? -4.59 -0.273 -8.828 1 98.25 74 GLY A CA 1
ATOM 576 C C . GLY A 1 74 ? -4.637 0.289 -7.422 1 98.25 74 GLY A C 1
ATOM 577 O O . GLY A 1 74 ? -5.711 0.39 -6.828 1 98.25 74 GLY A O 1
ATOM 578 N N . LEU A 1 75 ? -3.482 0.57 -6.91 1 98.69 75 LEU A N 1
ATOM 579 C CA . LEU A 1 75 ? -3.406 1.06 -5.539 1 98.69 75 LEU A CA 1
ATOM 580 C C . LEU A 1 75 ? -3.934 2.488 -5.441 1 98.69 75 LEU A C 1
ATOM 582 O O . LEU A 1 75 ? -3.559 3.348 -6.242 1 98.69 75 LEU A O 1
ATOM 586 N N . ARG A 1 76 ? -4.754 2.703 -4.438 1 98.56 76 ARG A N 1
ATOM 587 C CA . ARG A 1 76 ? -5.477 3.963 -4.289 1 98.56 76 ARG A CA 1
ATOM 588 C C . ARG A 1 76 ? -4.836 4.84 -3.219 1 98.56 76 ARG A C 1
ATOM 590 O O . ARG A 1 76 ? -4.059 5.742 -3.531 1 98.56 76 ARG A O 1
ATOM 597 N N . HIS A 1 77 ? -5.066 4.594 -1.965 1 98.88 77 HIS A N 1
ATOM 598 C CA . HIS A 1 77 ? -4.477 5.379 -0.887 1 98.88 77 HIS A CA 1
ATOM 599 C C . HIS A 1 77 ? -3.764 4.484 0.122 1 98.88 77 HIS A C 1
ATOM 601 O O . HIS A 1 77 ? -3.93 3.264 0.1 1 98.88 77 HIS A O 1
ATOM 607 N N . LEU A 1 78 ? -2.916 5.086 0.86 1 98.81 78 LEU A N 1
ATOM 608 C CA . LEU A 1 78 ? -2.135 4.441 1.91 1 98.81 78 LEU A CA 1
ATOM 609 C C . LEU A 1 78 ? -2.488 5.016 3.279 1 98.81 78 LEU A C 1
ATOM 611 O O . LEU A 1 78 ? -2.535 6.234 3.453 1 98.81 78 LEU A O 1
ATOM 615 N N . CYS A 1 79 ? -2.77 4.137 4.203 1 98.75 79 CYS A N 1
ATOM 616 C CA . CYS A 1 79 ? -3.213 4.578 5.52 1 98.75 79 CYS A CA 1
ATOM 617 C C . CYS A 1 79 ? -2.211 4.176 6.594 1 98.75 79 CYS A C 1
ATOM 619 O O . CYS A 1 79 ? -1.798 3.016 6.66 1 98.75 79 CYS A O 1
ATOM 621 N N . PHE A 1 80 ? -1.912 5.098 7.449 1 98.44 80 PHE A N 1
ATOM 622 C CA . PHE A 1 80 ? -1.045 4.844 8.594 1 98.44 80 PHE A CA 1
ATOM 623 C C . PHE A 1 80 ? -1.837 4.895 9.891 1 98.44 80 PHE A C 1
ATOM 625 O O . PHE A 1 80 ? -2.752 5.711 10.039 1 98.44 80 PHE A O 1
ATOM 632 N N . ALA A 1 81 ? -1.438 4.059 10.805 1 97.69 81 ALA A N 1
ATOM 633 C CA . ALA A 1 81 ? -1.97 4.125 12.164 1 97.69 81 ALA A CA 1
ATOM 634 C C . ALA A 1 81 ? -1.221 5.16 12.992 1 97.69 81 ALA A C 1
ATOM 636 O O . ALA A 1 81 ? 0.009 5.238 12.945 1 97.69 81 ALA A O 1
ATOM 637 N N . VAL A 1 82 ? -1.954 5.945 13.703 1 98 82 VAL A N 1
ATOM 638 C CA . VAL A 1 82 ? -1.376 6.887 14.656 1 98 82 VAL A CA 1
ATOM 639 C C . VAL A 1 82 ? -2.086 6.766 16 1 98 82 VAL A C 1
ATOM 641 O O . VAL A 1 82 ? -3.227 6.301 16.062 1 98 82 VAL A O 1
ATOM 644 N N . GLU A 1 83 ? -1.429 7.195 17.031 1 97.12 83 GLU A N 1
ATOM 645 C CA . GLU A 1 83 ? -2.012 7.137 18.375 1 97.12 83 GLU A CA 1
ATOM 646 C C . GLU A 1 83 ? -3.105 8.188 18.547 1 97.12 83 GLU A C 1
ATOM 648 O O . GLU A 1 83 ? -4.125 7.926 19.188 1 97.12 83 GLU A O 1
ATOM 653 N N . ASN A 1 84 ? -2.9 9.352 18.094 1 97.75 84 ASN A N 1
ATOM 654 C CA . ASN A 1 84 ? -3.773 10.508 18.234 1 97.75 84 ASN A CA 1
ATOM 655 C C . ASN A 1 84 ? -3.871 11.305 16.938 1 97.75 84 ASN A C 1
ATOM 657 O O . ASN A 1 84 ? -2.959 12.062 16.609 1 97.75 84 ASN A O 1
ATOM 661 N N . VAL A 1 85 ? -5.012 11.211 16.25 1 98.38 85 VAL A N 1
ATOM 662 C CA . VAL A 1 85 ? -5.16 11.789 14.914 1 98.38 85 VAL A CA 1
ATOM 663 C C . VAL A 1 85 ? -5.203 13.312 15.016 1 98.38 85 VAL A C 1
ATOM 665 O O . VAL A 1 85 ? -4.707 14.016 14.133 1 98.38 85 VAL A O 1
ATOM 668 N N . ALA A 1 86 ? -5.805 13.828 16.062 1 98.31 86 ALA A N 1
ATOM 669 C CA . ALA A 1 86 ? -5.879 15.273 16.25 1 98.31 86 ALA A CA 1
ATOM 670 C C . ALA A 1 86 ? -4.484 15.875 16.406 1 98.31 86 ALA A C 1
ATOM 672 O O . ALA A 1 86 ? -4.18 16.922 15.828 1 98.31 86 ALA A O 1
ATOM 673 N N . ALA A 1 87 ? -3.693 15.258 17.203 1 98.19 87 ALA A N 1
ATOM 674 C CA . ALA A 1 87 ? -2.322 15.719 17.406 1 98.19 87 ALA A CA 1
ATOM 675 C C . ALA A 1 87 ? -1.518 15.633 16.109 1 98.19 87 ALA A C 1
ATOM 677 O O . ALA A 1 87 ? -0.743 16.531 15.789 1 98.19 87 ALA A O 1
ATOM 678 N N . ALA A 1 88 ? -1.683 14.547 15.391 1 98.31 88 ALA A N 1
ATOM 679 C CA . ALA A 1 88 ? -0.978 14.375 14.125 1 98.31 88 ALA A CA 1
ATOM 680 C C . ALA A 1 88 ? -1.383 15.445 13.117 1 98.31 88 ALA A C 1
ATOM 682 O O . ALA A 1 88 ? -0.53 16.016 12.438 1 98.31 88 ALA A O 1
ATOM 683 N N . LYS A 1 89 ? -2.666 15.664 12.992 1 98.62 89 LYS A N 1
ATOM 684 C CA . LYS A 1 89 ? -3.172 16.703 12.109 1 98.62 89 LYS A CA 1
ATOM 685 C C . LYS A 1 89 ? -2.564 18.062 12.453 1 98.62 89 LYS A C 1
ATOM 687 O O . LYS A 1 89 ? -2.094 18.781 11.578 1 98.62 89 LYS A O 1
ATOM 692 N N . ALA A 1 90 ? -2.631 18.406 13.719 1 98.5 90 ALA A N 1
ATOM 693 C CA . ALA A 1 90 ? -2.096 19.688 14.172 1 98.5 90 ALA A CA 1
ATOM 694 C C . ALA A 1 90 ? -0.619 19.812 13.805 1 98.5 90 ALA A C 1
ATOM 696 O O . ALA A 1 90 ? -0.177 20.875 13.367 1 98.5 90 ALA A O 1
ATOM 697 N N . TRP A 1 91 ? 0.071 18.781 14.031 1 97.88 91 TRP A N 1
ATOM 698 C CA . TRP A 1 91 ? 1.494 18.797 13.711 1 97.88 91 TRP A CA 1
ATOM 699 C C . TRP A 1 91 ? 1.713 19.016 12.219 1 97.88 91 TRP A C 1
ATOM 701 O O . TRP A 1 91 ? 2.496 19.875 11.82 1 97.88 91 TRP A O 1
ATOM 711 N N . LEU A 1 92 ? 1.06 18.219 11.352 1 98.62 92 LEU A N 1
ATOM 712 C CA . LEU A 1 92 ? 1.188 18.344 9.906 1 98.62 92 LEU A CA 1
ATOM 713 C C . LEU A 1 92 ? 0.851 19.766 9.453 1 98.62 92 LEU A C 1
ATOM 715 O O . LEU A 1 92 ? 1.567 20.344 8.633 1 98.62 92 LEU A O 1
ATOM 719 N N . GLU A 1 93 ? -0.196 20.297 9.992 1 98.62 93 GLU A N 1
ATOM 720 C CA . GLU A 1 93 ? -0.603 21.656 9.633 1 98.62 93 GLU A CA 1
ATOM 721 C C . GLU A 1 93 ? 0.447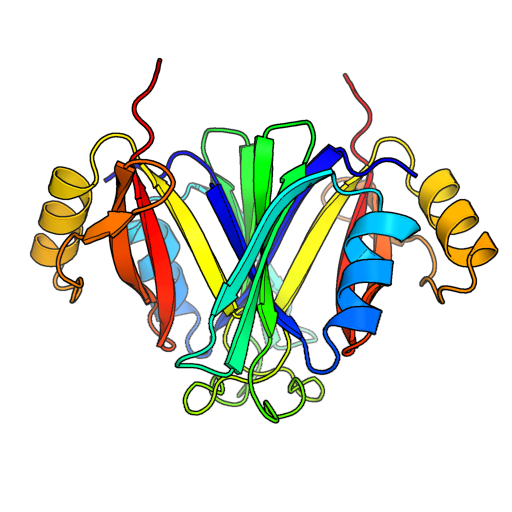 22.672 10.055 1 98.62 93 GLU A C 1
ATOM 723 O O . GLU A 1 93 ? 0.688 23.656 9.352 1 98.62 93 GLU A O 1
ATOM 728 N N . SER A 1 94 ? 1.017 22.438 11.242 1 98.25 94 SER A N 1
ATOM 729 C CA . SER A 1 94 ? 2.068 23.344 11.719 1 98.25 94 SER A CA 1
ATOM 730 C C . SER A 1 94 ? 3.275 23.312 10.781 1 98.25 94 SER A C 1
ATOM 732 O O . SER A 1 94 ? 4.09 24.234 10.781 1 98.25 94 SER A O 1
ATOM 734 N N . GLN A 1 95 ? 3.422 22.219 1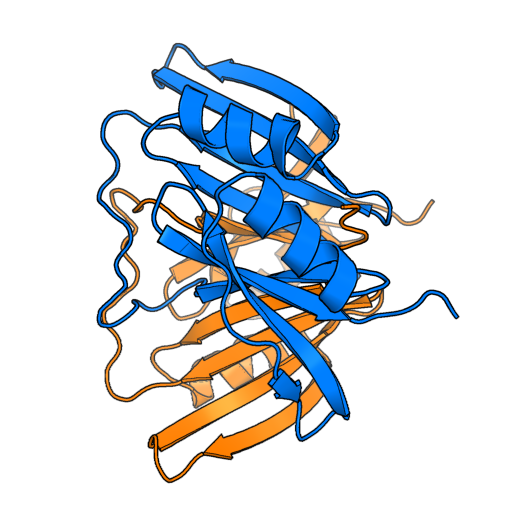0.016 1 97.81 95 GLN A N 1
ATOM 735 C CA . GLN A 1 95 ? 4.512 22.078 9.055 1 97.81 95 GLN A CA 1
ATOM 736 C C . GLN A 1 95 ? 4.102 22.562 7.672 1 97.81 95 GLN A C 1
ATOM 738 O O . GLN A 1 95 ? 4.836 22.375 6.699 1 97.81 95 GLN A O 1
ATOM 743 N N . GLY A 1 96 ? 2.906 23.062 7.535 1 97.94 96 GLY A N 1
ATOM 744 C CA . GLY A 1 96 ? 2.451 23.641 6.285 1 97.94 96 GLY A CA 1
ATOM 745 C C . GLY A 1 96 ? 1.716 22.656 5.395 1 97.94 96 GLY A C 1
ATOM 746 O O . GLY A 1 96 ? 1.5 22.922 4.211 1 97.94 96 GLY A O 1
ATOM 747 N N . VAL A 1 97 ? 1.382 21.547 5.871 1 98.44 97 VAL A N 1
ATOM 748 C CA . VAL A 1 97 ? 0.661 20.531 5.105 1 98.44 97 VAL A CA 1
ATOM 749 C C . VAL A 1 97 ? -0.843 20.75 5.25 1 98.44 97 VAL A C 1
ATOM 751 O O . VAL A 1 97 ? -1.345 20.922 6.363 1 98.44 97 VAL A O 1
ATOM 754 N N . ALA A 1 98 ? -1.537 20.828 4.117 1 98.69 98 ALA A N 1
ATOM 755 C CA .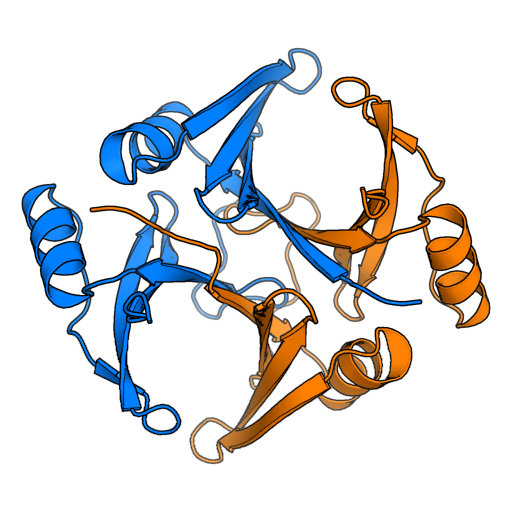 ALA A 1 98 ? -2.996 20.844 4.172 1 98.69 98 ALA A CA 1
ATOM 756 C C . ALA A 1 98 ? -3.545 19.484 4.602 1 98.69 98 ALA A C 1
ATOM 758 O O . ALA A 1 98 ? -3.18 18.453 4.031 1 98.69 98 ALA A O 1
ATOM 759 N N . VAL A 1 99 ? -4.41 19.469 5.613 1 98.81 99 VAL A N 1
ATOM 760 C CA . VAL A 1 99 ? -4.996 18.234 6.141 1 98.81 99 VAL A CA 1
ATOM 761 C C . VAL A 1 99 ? -6.516 18.359 6.188 1 98.81 99 VAL A C 1
ATOM 763 O O . VAL A 1 99 ? -7.043 19.406 6.59 1 98.81 99 VAL A O 1
ATOM 766 N N . GLU A 1 100 ? -7.238 17.375 5.785 1 98.88 100 GLU A N 1
ATOM 767 C CA . GLU A 1 100 ? -8.695 17.391 5.812 1 98.88 100 GLU A CA 1
ATOM 768 C C . GLU A 1 100 ? -9.219 17.359 7.242 1 98.88 100 GLU A C 1
ATOM 770 O O . GLU A 1 100 ? -8.484 17.031 8.172 1 98.88 100 GLU A O 1
ATOM 775 N N . GLU A 1 101 ? -10.492 17.734 7.328 1 98.75 101 GLU A N 1
ATOM 776 C CA . GLU A 1 101 ? -11.117 17.641 8.641 1 98.75 101 GLU A CA 1
ATOM 777 C C . GLU A 1 101 ? -11.156 16.188 9.133 1 98.75 101 GLU A C 1
ATOM 779 O O . GLU A 1 101 ? -11.266 15.258 8.336 1 98.75 101 GLU A O 1
ATOM 784 N N . ILE A 1 102 ? -11.055 16.125 10.445 1 98.81 102 ILE A N 1
ATOM 785 C CA . ILE A 1 102 ? -11.148 14.797 11.055 1 98.81 102 ILE A CA 1
ATOM 786 C C . ILE A 1 102 ? -12.586 14.281 10.953 1 98.81 102 ILE A C 1
ATOM 788 O O . ILE A 1 102 ? -13.539 15.016 11.227 1 98.81 102 ILE A O 1
ATOM 792 N N . ARG A 1 103 ? -12.656 13.086 10.539 1 98.56 103 ARG A N 1
ATOM 793 C CA . ARG A 1 103 ? -13.938 12.398 10.461 1 98.56 103 ARG A CA 1
ATOM 794 C C . ARG A 1 103 ? -13.938 11.141 11.328 1 98.56 103 ARG A C 1
ATOM 796 O O . ARG A 1 103 ? -12.891 10.719 11.82 1 98.56 103 ARG A O 1
ATOM 803 N N . VAL A 1 104 ? -15.172 10.633 11.539 1 97.81 104 VAL A N 1
ATOM 804 C CA . VAL A 1 104 ? -15.352 9.391 12.289 1 97.81 104 VAL A CA 1
ATOM 805 C C . VAL A 1 104 ? -15.844 8.289 11.352 1 97.81 104 VAL A C 1
ATOM 807 O O . VAL A 1 104 ? -16.812 8.484 10.625 1 97.81 104 VAL A O 1
ATOM 810 N N . ASP A 1 105 ? -15.062 7.207 11.305 1 93.75 105 ASP A N 1
ATOM 811 C CA . ASP A 1 105 ? -15.492 6.043 10.539 1 93.75 105 ASP A CA 1
ATOM 812 C C . ASP A 1 105 ? -16.781 5.453 11.117 1 93.75 105 ASP A C 1
ATOM 814 O O . ASP A 1 105 ? -16.828 5.066 12.281 1 93.75 105 ASP A O 1
ATOM 818 N N . GLU A 1 106 ? -17.781 5.348 10.312 1 88.44 106 GLU A N 1
ATOM 819 C CA . GLU A 1 106 ? -19.094 4.965 10.812 1 88.44 106 GLU A CA 1
ATOM 820 C C . GLU A 1 106 ? -19.125 3.5 11.242 1 88.44 106 GLU A C 1
ATOM 822 O O . GLU A 1 106 ? -19.953 3.102 12.062 1 88.44 106 GLU A O 1
ATOM 827 N N . TYR A 1 107 ? -18.25 2.766 10.711 1 86.69 107 TYR A N 1
ATOM 828 C CA . TYR A 1 107 ? -18.266 1.339 11.008 1 86.69 107 TYR A CA 1
ATOM 829 C C . TYR A 1 107 ? -17.391 1.026 12.219 1 86.69 107 TYR A C 1
ATOM 831 O O . TYR A 1 107 ? -17.734 0.184 13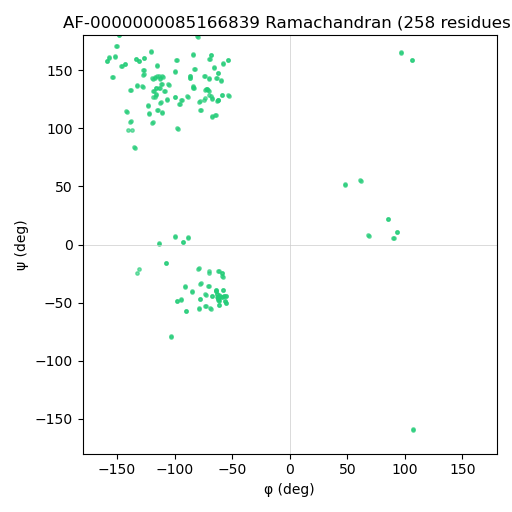.047 1 86.69 107 TYR A O 1
ATOM 839 N N . THR A 1 108 ? -16.266 1.698 12.406 1 90.12 108 THR A N 1
ATOM 840 C CA . THR A 1 108 ? -15.305 1.364 13.453 1 90.12 108 THR A CA 1
ATOM 841 C C . THR A 1 108 ? -15.344 2.4 14.57 1 90.12 108 THR A C 1
ATOM 843 O O . THR A 1 108 ? -14.797 2.174 15.648 1 90.12 108 THR A O 1
ATOM 846 N N . GLU A 1 109 ? -15.945 3.553 14.289 1 93.88 109 GLU A N 1
ATOM 847 C CA . GLU A 1 109 ? -16.062 4.68 15.211 1 93.88 109 GLU A CA 1
ATOM 848 C C . GLU A 1 109 ? -14.703 5.32 15.477 1 93.88 109 GLU A C 1
ATOM 850 O O . GLU A 1 109 ? -14.562 6.129 16.391 1 93.88 109 GLU A O 1
ATOM 855 N N . LYS A 1 110 ? -13.734 4.918 14.781 1 96.62 110 LYS A N 1
ATOM 856 C CA . LYS A 1 110 ? -12.406 5.508 14.906 1 96.62 110 LYS A CA 1
ATOM 857 C C . LYS A 1 110 ? -12.289 6.785 14.078 1 96.62 110 LYS A C 1
ATOM 859 O O . LYS A 1 110 ? -12.961 6.93 13.055 1 96.62 110 LYS A O 1
ATOM 864 N N . ARG A 1 111 ? -11.469 7.648 14.531 1 98.38 111 ARG A N 1
ATOM 865 C CA . ARG A 1 111 ? -11.227 8.914 13.852 1 98.38 111 ARG A CA 1
ATOM 866 C C . ARG A 1 111 ? -10.148 8.766 12.789 1 98.38 111 ARG A C 1
ATOM 868 O O . ARG A 1 111 ? -9.188 8.023 12.969 1 98.38 111 ARG A O 1
ATOM 875 N N . PHE A 1 112 ? -10.344 9.5 11.719 1 98.75 112 PHE A N 1
ATOM 876 C CA . PHE A 1 112 ? -9.367 9.453 10.641 1 98.75 112 PHE A CA 1
ATOM 877 C C . PHE A 1 112 ? -9.352 10.766 9.867 1 98.75 112 PHE A C 1
ATOM 879 O O . PHE A 1 112 ? -10.266 11.578 10 1 98.75 112 PHE A O 1
ATOM 886 N N . THR A 1 113 ? -8.328 11.016 9.125 1 98.88 113 THR A N 1
ATOM 887 C CA . THR A 1 113 ? -8.219 12.164 8.234 1 98.88 113 THR A CA 1
ATOM 888 C C . THR A 1 113 ? -7.332 11.836 7.039 1 98.88 113 THR A C 1
ATOM 890 O O . THR A 1 113 ? -6.738 10.758 6.973 1 98.88 113 THR A O 1
ATOM 893 N N . PHE A 1 114 ? -7.328 12.773 6.074 1 98.88 114 PHE A N 1
ATOM 894 C CA . PHE A 1 114 ? -6.52 12.586 4.871 1 98.88 114 PHE A CA 1
ATOM 895 C C . PHE A 1 114 ? -5.621 13.797 4.637 1 98.88 114 PHE A C 1
ATOM 897 O O . PHE A 1 114 ? -5.969 14.922 5.004 1 98.88 114 PHE A O 1
ATOM 904 N N . PHE A 1 115 ? -4.531 13.562 4.059 1 98.81 115 PHE A N 1
ATOM 905 C CA . PHE A 1 115 ? -3.635 14.539 3.459 1 98.81 115 PHE A CA 1
ATOM 906 C C . PHE A 1 115 ? -2.914 13.945 2.254 1 98.81 115 PHE A C 1
ATOM 908 O O . PHE A 1 115 ? -3.215 12.828 1.834 1 98.81 115 PHE A O 1
ATOM 915 N N . ALA A 1 116 ? -2.053 14.758 1.609 1 98.75 116 ALA A N 1
ATOM 916 C CA . ALA A 1 116 ? -1.454 14.266 0.369 1 98.75 116 ALA A CA 1
ATOM 917 C C . ALA A 1 116 ? 0.067 14.383 0.413 1 98.75 116 ALA A C 1
ATOM 919 O O . ALA A 1 116 ? 0.61 15.305 1.032 1 98.75 116 ALA A O 1
ATOM 920 N N . ASP A 1 117 ? 0.674 13.422 -0.222 1 98.69 117 ASP A N 1
ATOM 921 C CA . ASP A 1 117 ? 2.117 13.57 -0.374 1 98.69 117 ASP A CA 1
ATOM 922 C C . ASP A 1 117 ? 2.453 14.531 -1.517 1 98.69 117 ASP A C 1
ATOM 924 O O . ASP A 1 117 ? 1.553 15.07 -2.162 1 98.69 117 ASP A O 1
ATOM 928 N N . PRO A 1 118 ? 3.73 14.836 -1.827 1 98.38 118 PRO A N 1
ATOM 929 C CA . PRO A 1 118 ? 4.113 15.867 -2.787 1 98.38 118 PRO A CA 1
ATOM 930 C C . PRO A 1 118 ? 3.545 15.625 -4.184 1 98.38 118 PRO A C 1
ATOM 932 O O . PRO A 1 118 ? 3.404 16.562 -4.973 1 98.38 118 PRO A O 1
ATOM 935 N N . ASP A 1 119 ? 3.229 14.367 -4.535 1 98.44 119 ASP A N 1
ATOM 936 C CA . ASP A 1 119 ? 2.705 14.039 -5.859 1 98.44 119 ASP A CA 1
ATOM 937 C C . ASP A 1 119 ? 1.188 13.875 -5.824 1 98.44 119 ASP A C 1
ATOM 939 O O . ASP A 1 119 ? 0.588 13.391 -6.789 1 98.44 119 ASP A O 1
ATOM 943 N N . GLY A 1 120 ? 0.614 14.164 -4.715 1 98.19 120 GLY A N 1
ATOM 944 C CA . GLY A 1 120 ? -0.837 14.172 -4.625 1 98.19 120 GLY A CA 1
ATOM 945 C C . GLY A 1 120 ? -1.409 12.828 -4.211 1 98.19 120 GLY A C 1
ATOM 946 O O . GLY A 1 120 ? -2.623 12.617 -4.266 1 98.19 120 GLY A O 1
ATOM 947 N N . LEU A 1 121 ? -0.59 11.875 -3.877 1 98.62 121 LEU A N 1
ATOM 948 C CA . LEU A 1 121 ? -1.071 10.594 -3.361 1 98.62 121 LEU A CA 1
ATOM 949 C C . LEU A 1 121 ? -1.822 10.789 -2.049 1 98.62 121 LEU A C 1
ATOM 951 O O . LEU A 1 121 ? -1.268 11.32 -1.082 1 98.62 121 LEU A O 1
ATOM 955 N N . PRO A 1 122 ? -3.096 10.32 -1.986 1 98.81 122 PRO A N 1
ATOM 956 C CA . PRO A 1 122 ? -3.795 10.43 -0.704 1 98.81 122 PRO A CA 1
ATOM 957 C C . PRO A 1 122 ? -3.193 9.531 0.375 1 98.81 122 PRO A C 1
ATOM 959 O O . PRO A 1 122 ? -2.994 8.336 0.149 1 98.81 122 PRO A O 1
ATOM 962 N N . LEU A 1 123 ? -2.883 10.125 1.436 1 98.88 123 LEU A N 1
ATOM 963 C CA . LEU A 1 123 ? -2.453 9.445 2.652 1 98.88 123 LEU A CA 1
ATOM 964 C C . LEU A 1 123 ? -3.48 9.617 3.766 1 98.88 123 LEU A C 1
ATOM 966 O O . LEU A 1 123 ? -4.008 10.719 3.961 1 98.88 123 LEU A O 1
ATOM 970 N N . GLU A 1 124 ? -3.744 8.555 4.398 1 98.94 124 GLU A N 1
ATOM 971 C CA . GLU A 1 124 ? -4.734 8.547 5.473 1 98.94 124 GLU A CA 1
ATOM 972 C C . GLU A 1 124 ? -4.074 8.312 6.828 1 98.94 124 GLU A C 1
ATOM 974 O O . GLU A 1 124 ? -3.127 7.527 6.934 1 98.94 124 GLU A O 1
ATOM 979 N N . LEU A 1 125 ? -4.496 9.023 7.812 1 98.75 125 LEU A N 1
ATOM 980 C CA . LEU A 1 125 ? -4.172 8.734 9.203 1 98.75 125 LEU A CA 1
ATOM 981 C C . LEU A 1 125 ? -5.379 8.148 9.938 1 98.75 125 LEU A C 1
ATOM 983 O O . LEU A 1 125 ? -6.473 8.711 9.891 1 98.75 125 LEU A O 1
ATOM 987 N N . TYR A 1 126 ? -5.18 7.059 10.5 1 98.5 126 TYR A N 1
ATOM 988 C CA . TYR A 1 126 ? -6.223 6.348 11.234 1 98.5 126 TYR A CA 1
ATOM 989 C C . TYR A 1 126 ? -5.848 6.188 12.703 1 98.5 126 TYR A C 1
ATOM 991 O O . TYR A 1 126 ? -4.762 5.695 13.023 1 98.5 126 TYR A O 1
ATOM 999 N N . GLU A 1 127 ? -6.746 6.605 13.594 1 98.12 127 GLU A N 1
ATOM 1000 C CA . GLU A 1 127 ? -6.453 6.613 15.023 1 98.12 127 GLU A CA 1
ATOM 1001 C C . GLU A 1 127 ? -6.555 5.211 15.609 1 98.12 127 GLU A C 1
ATOM 1003 O O . GLU A 1 127 ? -7.617 4.586 15.562 1 98.12 127 GLU A O 1
ATOM 1008 N N . GLN A 1 128 ? -5.398 4.766 16.062 1 94.06 128 GLN A N 1
ATOM 1009 C CA . GLN A 1 128 ? -5.297 3.477 16.75 1 94.06 128 GLN A CA 1
ATOM 1010 C C . GLN A 1 128 ? -4.434 3.586 18 1 94.06 128 GLN A C 1
ATOM 1012 O O . GLN A 1 128 ? -3.24 3.277 17.969 1 94.06 128 GLN A O 1
ATOM 1017 N N . PRO A 1 129 ? -5.078 4.02 19.094 1 82.56 129 PRO A N 1
ATOM 1018 C CA . PRO A 1 129 ? -4.312 4.145 20.328 1 82.56 129 PRO A CA 1
ATOM 1019 C C . PRO A 1 129 ? -3.707 2.822 20.781 1 82.56 129 PRO A C 1
ATOM 1021 O O . PRO A 1 129 ? -4.254 1.755 20.5 1 82.56 129 PRO A O 1
ATOM 1024 N N . ALA A 1 130 ? -2.516 2.936 21.281 1 69.31 130 ALA A N 1
ATOM 1025 C CA . ALA A 1 130 ? -1.903 1.749 21.875 1 69.31 130 ALA A CA 1
ATOM 1026 C C . ALA A 1 130 ? -2.818 1.125 22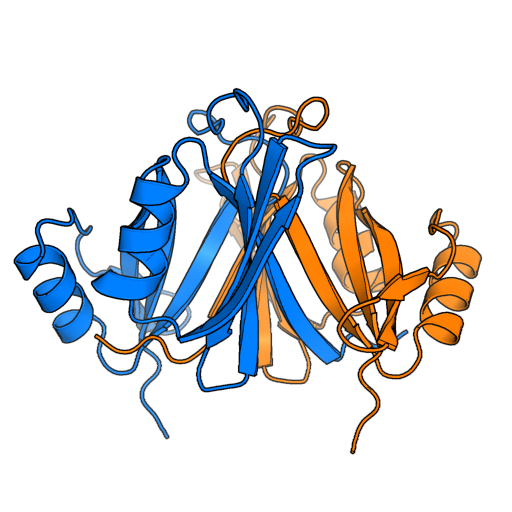.922 1 69.31 130 ALA A C 1
ATOM 1028 O O . ALA A 1 130 ? -3.525 1.836 23.641 1 69.31 130 ALA A O 1
ATOM 1029 N N . ALA A 1 131 ? -3.117 -0.145 22.891 1 54.53 131 ALA A N 1
ATOM 1030 C CA . ALA A 1 131 ? -3.902 -0.803 23.922 1 54.53 131 ALA A CA 1
ATOM 1031 C C . ALA A 1 131 ? -3.346 -0.495 25.312 1 54.53 131 ALA A C 1
ATOM 1033 O O . ALA A 1 131 ? -2.146 -0.246 25.469 1 54.53 131 ALA A O 1
ATOM 1034 N N . MET B 1 1 ? 4.918 14.125 15.039 1 85.25 1 MET B N 1
ATOM 1035 C CA . MET B 1 1 ? 3.963 13.062 14.727 1 85.25 1 MET B CA 1
ATOM 1036 C C . MET B 1 1 ? 4.676 11.742 14.469 1 85.25 1 MET B C 1
ATOM 1038 O O . MET B 1 1 ? 5.766 11.727 13.891 1 85.25 1 MET B O 1
ATOM 1042 N N . GLN B 1 2 ? 4.133 10.672 15.125 1 91.75 2 GLN B N 1
ATOM 1043 C CA . GLN B 1 2 ? 4.762 9.375 14.898 1 91.75 2 GLN B CA 1
ATOM 1044 C C . GLN B 1 2 ? 3.809 8.414 14.188 1 91.75 2 GLN B C 1
ATOM 1046 O O . GLN B 1 2 ? 2.709 8.148 14.68 1 91.75 2 GLN B O 1
ATOM 1051 N N . LEU B 1 3 ? 4.152 8.023 12.992 1 96.94 3 LEU B N 1
ATOM 1052 C CA . LEU B 1 3 ? 3.447 6.941 12.312 1 96.94 3 LEU B CA 1
ATOM 1053 C C . LEU B 1 3 ? 3.807 5.59 12.914 1 96.94 3 LEU B C 1
ATOM 1055 O O . LEU B 1 3 ? 4.984 5.281 13.109 1 96.94 3 LEU B O 1
ATOM 1059 N N . GLN B 1 4 ? 2.852 4.773 13.18 1 95.69 4 GLN B N 1
ATOM 1060 C CA . GLN B 1 4 ? 3.121 3.535 13.906 1 95.69 4 GLN B CA 1
ATOM 1061 C C . GLN B 1 4 ? 3.27 2.357 12.945 1 95.69 4 GLN B C 1
ATOM 1063 O O . GLN B 1 4 ? 4.199 1.558 13.078 1 95.69 4 GLN B O 1
ATOM 1068 N N . ALA B 1 5 ? 2.365 2.197 12.031 1 95.81 5 ALA B N 1
ATOM 1069 C CA . ALA B 1 5 ? 2.252 1.041 11.141 1 95.81 5 ALA B CA 1
ATOM 1070 C C . ALA B 1 5 ? 1.459 1.389 9.891 1 95.81 5 ALA B C 1
ATOM 1072 O O . ALA B 1 5 ? 0.761 2.404 9.844 1 95.81 5 ALA B O 1
ATOM 1073 N N . ILE B 1 6 ? 1.653 0.63 8.852 1 97.44 6 ILE B N 1
ATOM 1074 C CA . ILE B 1 6 ? 0.663 0.633 7.785 1 97.44 6 ILE B CA 1
ATOM 1075 C C . ILE B 1 6 ? -0.641 0.015 8.289 1 97.44 6 ILE B C 1
ATOM 1077 O O . ILE B 1 6 ? -0.681 -1.167 8.633 1 97.44 6 ILE B O 1
ATOM 1081 N N . HIS B 1 7 ? -1.645 0.853 8.422 1 97.31 7 HIS B N 1
ATOM 1082 C CA . HIS B 1 7 ? -2.949 0.353 8.844 1 97.31 7 HIS B CA 1
ATOM 1083 C C . HIS B 1 7 ? -3.637 -0.411 7.719 1 97.31 7 HIS B C 1
ATOM 1085 O O . HIS B 1 7 ? -4.094 -1.538 7.918 1 97.31 7 HIS B O 1
ATOM 1091 N N . HIS B 1 8 ? -3.742 0.214 6.582 1 98.25 8 HIS B N 1
ATOM 1092 C CA . HIS B 1 8 ? -4.301 -0.471 5.422 1 98.25 8 HIS B CA 1
ATOM 1093 C C . HIS B 1 8 ? -3.83 0.175 4.125 1 98.25 8 HIS B C 1
ATOM 1095 O O . HIS B 1 8 ? -3.299 1.288 4.137 1 98.25 8 HIS B O 1
ATOM 1101 N N . VAL B 1 9 ? -3.943 -0.577 3.047 1 98.75 9 VAL B N 1
ATOM 1102 C CA . VAL B 1 9 ? -3.756 -0.094 1.683 1 98.75 9 VAL B CA 1
ATOM 1103 C C . VAL B 1 9 ? -5.051 -0.262 0.892 1 98.75 9 VAL B C 1
ATOM 1105 O O . VAL B 1 9 ? -5.684 -1.319 0.943 1 98.75 9 VAL B O 1
ATOM 1108 N N . ALA B 1 10 ? -5.422 0.786 0.209 1 98.81 10 ALA B N 1
ATOM 1109 C CA . ALA B 1 10 ? -6.633 0.719 -0.601 1 98.81 10 ALA B CA 1
ATOM 1110 C C . ALA B 1 10 ? -6.301 0.48 -2.07 1 98.81 10 ALA B C 1
ATOM 1112 O O . ALA B 1 10 ? -5.254 0.923 -2.557 1 98.81 10 ALA B O 1
ATOM 1113 N N . LEU B 1 11 ? -7.184 -0.189 -2.732 1 98.5 11 LEU B N 1
ATOM 1114 C CA . LEU B 1 11 ? -7.039 -0.372 -4.172 1 98.5 11 LEU B CA 1
ATOM 1115 C C . LEU B 1 11 ? -8.398 -0.322 -4.867 1 98.5 11 LEU B C 1
ATOM 1117 O O . LEU B 1 11 ? -9.43 -0.557 -4.234 1 98.5 11 LEU B O 1
ATOM 1121 N N . ILE B 1 12 ? -8.328 0.038 -6.129 1 98.69 12 ILE B N 1
ATOM 1122 C CA . ILE B 1 12 ? -9.5 0.095 -7 1 98.69 12 ILE B CA 1
ATOM 1123 C C . ILE B 1 12 ? -9.445 -1.047 -8.016 1 98.69 12 ILE B C 1
ATOM 1125 O O . ILE B 1 12 ? -8.406 -1.282 -8.633 1 98.69 12 ILE B O 1
ATOM 1129 N N . CYS B 1 13 ? -10.516 -1.72 -8.141 1 98.69 13 CYS B N 1
ATOM 1130 C CA . CYS B 1 13 ? -10.578 -2.791 -9.133 1 98.69 13 CYS B CA 1
ATOM 1131 C C . CYS B 1 13 ? -11.594 -2.477 -10.219 1 98.69 13 CYS B C 1
ATOM 1133 O O . CYS B 1 13 ? -12.562 -1.752 -9.977 1 98.69 13 CYS B O 1
ATOM 1135 N N . SER B 1 14 ? -11.438 -3 -11.422 1 98.19 14 SER B N 1
ATOM 1136 C CA . SER B 1 14 ? -12.336 -2.781 -12.547 1 98.19 14 SER B CA 1
ATOM 1137 C C . SER B 1 14 ? -13.516 -3.744 -12.508 1 98.19 14 SER B C 1
ATOM 1139 O O . SER B 1 14 ? -14.633 -3.385 -12.898 1 98.19 14 SER B O 1
ATOM 1141 N N . ASP B 1 15 ? -13.289 -5 -12.172 1 98.19 15 ASP B N 1
ATOM 1142 C CA . ASP B 1 15 ? -14.289 -6.055 -12.039 1 98.19 15 ASP B CA 1
ATOM 1143 C C . ASP B 1 15 ? -14.32 -6.602 -10.617 1 98.19 15 ASP B C 1
ATOM 1145 O O . ASP B 1 15 ? -13.461 -7.398 -10.227 1 98.19 15 ASP B O 1
ATOM 1149 N N . TYR B 1 16 ? -15.383 -6.203 -9.867 1 98.38 16 TYR B N 1
ATOM 1150 C CA . TYR B 1 16 ? -15.453 -6.504 -8.445 1 98.38 16 TYR B CA 1
ATOM 1151 C C . TYR B 1 16 ? -15.469 -8.008 -8.203 1 98.38 16 TYR B C 1
ATOM 1153 O O . TYR B 1 16 ? -14.75 -8.516 -7.336 1 98.38 16 TYR B O 1
ATOM 1161 N N . ALA B 1 17 ? -16.281 -8.703 -8.914 1 98.5 17 ALA B N 1
ATOM 1162 C CA . ALA B 1 17 ? -16.391 -10.148 -8.719 1 98.5 17 ALA B CA 1
ATOM 1163 C C . ALA B 1 17 ? -15.055 -10.844 -8.945 1 98.5 17 ALA B C 1
ATOM 1165 O O . ALA B 1 17 ? -14.672 -11.719 -8.172 1 98.5 17 ALA B O 1
ATOM 1166 N N . ALA B 1 18 ? -14.359 -10.5 -9.992 1 98.44 18 ALA B N 1
ATOM 1167 C CA . ALA B 1 18 ? -13.062 -11.086 -10.297 1 98.44 18 ALA B CA 1
ATOM 1168 C C . ALA B 1 18 ? -12.047 -10.781 -9.203 1 98.44 18 ALA B C 1
ATOM 1170 O O . ALA B 1 18 ? -11.289 -11.656 -8.781 1 98.44 18 ALA B O 1
ATOM 1171 N N . SER B 1 19 ? -12.031 -9.539 -8.773 1 98.75 19 SER B N 1
ATOM 1172 C CA . SER B 1 19 ? -11.086 -9.133 -7.738 1 98.75 19 SER B CA 1
ATOM 1173 C C . SER B 1 19 ? -11.406 -9.797 -6.402 1 98.75 19 SER B C 1
ATOM 1175 O O . SER B 1 19 ? -10.5 -10.234 -5.688 1 98.75 19 SER B O 1
ATOM 1177 N N . ARG B 1 20 ? -12.656 -9.812 -6.07 1 98.69 20 ARG B N 1
ATOM 1178 C CA . ARG B 1 20 ? -13.047 -10.5 -4.844 1 98.69 20 ARG B CA 1
ATOM 1179 C C . ARG B 1 20 ? -12.602 -11.953 -4.859 1 98.69 20 ARG B C 1
ATOM 1181 O O . ARG B 1 20 ? -12.07 -12.453 -3.869 1 98.69 20 ARG B O 1
ATOM 1188 N N . ALA B 1 21 ? -12.859 -12.68 -5.938 1 98.62 21 ALA B N 1
ATOM 1189 C CA . ALA B 1 21 ? -12.438 -14.07 -6.074 1 98.62 21 ALA B CA 1
ATOM 1190 C C . ALA B 1 21 ? -10.922 -14.195 -5.934 1 98.62 21 ALA B C 1
ATOM 1192 O O . ALA B 1 21 ? -10.422 -15.133 -5.301 1 98.62 21 ALA B O 1
ATOM 1193 N N . PHE B 1 22 ? -10.227 -13.281 -6.461 1 98.75 22 PHE B N 1
ATOM 1194 C CA . PHE B 1 22 ? -8.766 -13.297 -6.438 1 98.75 22 PHE B CA 1
ATOM 1195 C C . PHE B 1 22 ? -8.242 -13.078 -5.023 1 98.75 22 PHE B C 1
ATOM 1197 O O . PHE B 1 22 ? -7.469 -13.883 -4.508 1 98.75 22 PHE B O 1
ATOM 1204 N N . TYR B 1 23 ? -8.625 -12.023 -4.367 1 98.69 23 TYR B N 1
ATOM 1205 C CA . TYR B 1 23 ? -8.047 -11.625 -3.088 1 98.69 23 TYR B CA 1
ATOM 1206 C C . TYR B 1 23 ? -8.602 -12.484 -1.954 1 98.69 23 TYR B C 1
ATOM 1208 O O . TYR B 1 23 ? -7.898 -12.758 -0.979 1 98.69 23 TYR B O 1
ATOM 1216 N N . VAL B 1 24 ? -9.852 -12.906 -2.029 1 98.25 24 VAL B N 1
ATOM 1217 C CA . VAL B 1 24 ? -10.477 -13.672 -0.958 1 98.25 24 VAL B CA 1
ATOM 1218 C C . VAL B 1 24 ? -10.25 -15.164 -1.193 1 98.25 24 VAL B C 1
ATOM 1220 O O . VAL B 1 24 ? -9.633 -15.844 -0.368 1 98.25 24 VAL B O 1
ATOM 1223 N N . ASP B 1 25 ? -10.664 -15.648 -2.316 1 97.69 25 ASP B N 1
ATOM 1224 C CA . ASP B 1 25 ? -10.656 -17.094 -2.543 1 97.69 25 ASP B CA 1
ATOM 1225 C C . ASP B 1 25 ? -9.25 -17.578 -2.871 1 97.69 25 ASP B C 1
ATOM 1227 O O . ASP B 1 25 ? -8.805 -18.609 -2.342 1 97.69 25 ASP B O 1
ATOM 1231 N N . LEU B 1 26 ? -8.594 -16.906 -3.736 1 98 26 LEU B N 1
ATOM 1232 C CA . LEU B 1 26 ? -7.285 -17.375 -4.18 1 98 26 LEU B CA 1
ATOM 1233 C C . LEU B 1 26 ? -6.211 -17.047 -3.152 1 98 26 LEU B C 1
ATOM 1235 O O . LEU B 1 26 ? -5.477 -17.922 -2.705 1 98 26 LEU B O 1
ATOM 1239 N N . LEU B 1 27 ? -6.09 -15.727 -2.773 1 98.06 27 LEU B N 1
ATOM 1240 C CA . LEU B 1 27 ? -5.023 -15.312 -1.87 1 98.06 27 LEU B CA 1
ATOM 1241 C C . LEU B 1 27 ? -5.375 -15.648 -0.424 1 98.06 27 LEU B C 1
ATOM 1243 O O . LEU B 1 27 ? -4.5 -15.641 0.447 1 98.06 27 LEU B O 1
ATOM 1247 N N . GLY B 1 28 ? -6.621 -15.836 -0.144 1 97.19 28 GLY B N 1
ATOM 1248 C CA . GLY B 1 28 ? -7.035 -16.359 1.15 1 97.19 28 GLY B CA 1
ATOM 1249 C C . GLY B 1 28 ? -7.176 -15.273 2.207 1 97.19 28 GLY B C 1
ATOM 1250 O O . GLY B 1 28 ? -7.082 -15.555 3.404 1 97.19 28 GLY B O 1
ATOM 1251 N N . LEU B 1 29 ? -7.359 -14.055 1.803 1 98.06 29 LEU B N 1
ATOM 1252 C CA . LEU B 1 29 ? -7.527 -12.992 2.787 1 98.06 29 LEU B CA 1
ATOM 1253 C C . LEU B 1 29 ? -8.898 -13.07 3.443 1 98.06 29 LEU B C 1
ATOM 1255 O O . LEU B 1 29 ? -9.891 -13.391 2.781 1 98.06 29 LEU B O 1
ATOM 1259 N N . ARG B 1 30 ? -8.953 -12.727 4.727 1 98 30 ARG B N 1
ATOM 1260 C CA . ARG B 1 30 ? -10.195 -12.82 5.484 1 98 30 ARG B CA 1
ATOM 1261 C C . ARG B 1 30 ? -11.055 -11.57 5.281 1 98 30 ARG B C 1
ATOM 1263 O O . ARG B 1 30 ? -10.578 -10.445 5.426 1 98 30 ARG B O 1
ATOM 1270 N N . VAL B 1 31 ? -12.336 -11.758 5.074 1 98.25 31 VAL B N 1
ATOM 1271 C CA . VAL B 1 31 ? -13.273 -10.648 4.922 1 98.25 31 VAL B CA 1
ATOM 1272 C C . VAL B 1 31 ? -13.609 -10.07 6.293 1 98.25 31 VAL B C 1
ATOM 1274 O O . VAL B 1 31 ? -14.062 -10.789 7.184 1 98.25 31 VAL B O 1
ATOM 1277 N N . VAL B 1 32 ? -13.375 -8.828 6.445 1 97.19 32 VAL B N 1
ATOM 1278 C CA . VAL B 1 32 ? -13.727 -8.102 7.66 1 97.19 32 VAL B CA 1
ATOM 1279 C C . VAL B 1 32 ? -15.094 -7.438 7.492 1 97.19 32 VAL B C 1
ATOM 1281 O O . VAL B 1 32 ? -15.93 -7.477 8.398 1 97.19 32 VAL B O 1
ATOM 1284 N N . ALA B 1 33 ? -15.297 -6.789 6.406 1 96.94 33 ALA B N 1
ATOM 1285 C CA . ALA B 1 33 ? -16.531 -6.086 6.07 1 96.94 33 ALA B CA 1
ATOM 1286 C C . ALA B 1 33 ? -16.703 -5.969 4.562 1 96.94 33 ALA B C 1
ATOM 1288 O O . ALA B 1 33 ? -15.727 -5.82 3.826 1 96.94 33 ALA B O 1
ATOM 1289 N N . GLU B 1 34 ? -17.922 -6.055 4.098 1 97.56 34 GLU B N 1
ATOM 1290 C CA . GLU B 1 34 ? -18.281 -5.965 2.688 1 97.56 34 GLU B CA 1
ATOM 1291 C C . GLU B 1 34 ? -19.594 -5.199 2.502 1 97.56 34 GLU B C 1
ATOM 1293 O O . GLU B 1 34 ? -20.641 -5.641 2.957 1 97.56 34 GLU B O 1
ATOM 1298 N N . HIS B 1 35 ? -19.422 -4.051 1.843 1 96.25 35 HIS B N 1
ATOM 1299 C CA . HIS B 1 35 ? -20.594 -3.182 1.708 1 96.25 35 HIS B CA 1
ATOM 1300 C C . HIS B 1 35 ? -20.75 -2.689 0.273 1 96.25 35 HIS B C 1
ATOM 1302 O O . HIS B 1 35 ? -19.766 -2.375 -0.392 1 96.25 35 HIS B O 1
ATOM 1308 N N . TYR B 1 36 ? -22 -2.719 -0.173 1 96.81 36 TYR B N 1
ATOM 1309 C CA . TYR B 1 36 ? -22.344 -2.035 -1.417 1 96.81 36 TYR B CA 1
ATOM 1310 C C . TYR B 1 36 ? -22.906 -0.644 -1.143 1 96.81 36 TYR B C 1
ATOM 1312 O O . TYR B 1 36 ? -23.875 -0.495 -0.403 1 96.81 36 TYR B O 1
ATOM 1320 N N . ARG B 1 37 ? -22.203 0.293 -1.7 1 94.19 37 ARG B N 1
ATOM 1321 C CA . ARG B 1 37 ? -22.641 1.679 -1.53 1 94.19 37 ARG B CA 1
ATOM 1322 C C . ARG B 1 37 ? -23.438 2.156 -2.734 1 94.19 37 ARG B C 1
ATOM 1324 O O . ARG B 1 37 ? -22.875 2.592 -3.736 1 94.19 37 ARG B O 1
ATOM 1331 N N . GLU B 1 38 ? -24.734 2.154 -2.602 1 94.75 38 GLU B N 1
ATOM 1332 C CA . GLU B 1 38 ? -25.656 2.381 -3.705 1 94.75 38 GLU B CA 1
ATOM 1333 C C . GLU B 1 38 ? -25.453 3.76 -4.324 1 94.75 38 GLU B C 1
ATOM 1335 O O . GLU B 1 38 ? -25.422 3.896 -5.551 1 94.75 38 GLU B O 1
ATOM 1340 N N . ALA B 1 39 ? -25.297 4.77 -3.492 1 93.38 39 ALA B N 1
ATOM 1341 C CA . ALA B 1 39 ? -25.203 6.152 -3.953 1 93.38 39 ALA B CA 1
ATOM 1342 C C . ALA B 1 39 ? -24.031 6.328 -4.914 1 93.38 39 ALA B C 1
ATOM 1344 O O . ALA B 1 39 ? -24.094 7.152 -5.832 1 93.38 39 ALA B O 1
ATOM 1345 N N . ARG B 1 40 ? -23.016 5.484 -4.77 1 91.56 40 ARG B N 1
ATOM 1346 C CA . ARG B 1 40 ? -21.812 5.605 -5.582 1 91.56 40 ARG B CA 1
ATOM 1347 C C . ARG B 1 40 ? -21.672 4.41 -6.52 1 91.56 40 ARG B C 1
ATOM 1349 O O . ARG B 1 40 ? -20.672 4.301 -7.242 1 91.56 40 ARG B O 1
ATOM 1356 N N . GLN B 1 41 ? -22.672 3.516 -6.418 1 95.19 41 GLN B N 1
ATOM 1357 C CA . GLN B 1 41 ? -22.562 2.27 -7.168 1 95.19 41 GLN B CA 1
ATOM 1358 C C . GLN B 1 41 ? -21.203 1.631 -6.984 1 95.19 41 GLN B C 1
ATOM 1360 O O . GLN B 1 41 ? -20.516 1.303 -7.961 1 95.19 41 GLN B O 1
ATOM 1365 N N . SER B 1 42 ? -20.828 1.463 -5.797 1 96.75 42 SER B N 1
ATOM 1366 C CA . SER B 1 42 ? -19.469 1.069 -5.445 1 96.75 42 SER B CA 1
ATOM 1367 C C . SER B 1 42 ? -19.469 0.033 -4.324 1 96.75 42 SER B C 1
ATOM 1369 O O . SER B 1 42 ? -20.25 0.13 -3.379 1 96.75 42 SER B O 1
ATOM 1371 N N . TRP B 1 43 ? -18.703 -0.973 -4.527 1 97.81 43 TRP B N 1
ATOM 1372 C CA . TRP B 1 43 ? -18.406 -1.909 -3.447 1 97.81 43 TRP B CA 1
ATOM 1373 C C . TRP B 1 43 ? -17.219 -1.433 -2.617 1 97.81 43 TRP B C 1
ATOM 1375 O O . TRP B 1 43 ? -16.266 -0.879 -3.158 1 97.81 43 TRP B O 1
ATOM 1385 N N . LYS B 1 44 ? -17.281 -1.651 -1.356 1 97.75 44 LYS B N 1
ATOM 1386 C CA . LYS B 1 44 ? -16.141 -1.572 -0.438 1 97.75 44 LYS B CA 1
ATOM 1387 C C . LYS B 1 44 ? -15.953 -2.887 0.311 1 97.75 44 LYS B C 1
ATOM 1389 O O . LYS B 1 44 ? -16.844 -3.336 1.029 1 97.75 44 LYS B O 1
ATOM 1394 N N . LEU B 1 45 ? -14.82 -3.482 0.139 1 98.44 45 LEU B N 1
ATOM 1395 C CA . LEU B 1 45 ? -14.461 -4.758 0.752 1 98.44 45 LEU B CA 1
ATOM 1396 C C . LEU B 1 45 ? -13.195 -4.621 1.594 1 98.44 45 LEU B C 1
ATOM 1398 O O . LEU B 1 45 ? -12.133 -4.301 1.069 1 98.44 45 LEU B O 1
ATOM 1402 N N . ASP B 1 46 ? -13.344 -4.77 2.904 1 98.06 46 ASP B N 1
ATOM 1403 C CA . ASP B 1 46 ? -12.211 -4.734 3.828 1 98.06 46 ASP B CA 1
ATOM 1404 C C . ASP B 1 46 ? -11.695 -6.145 4.105 1 98.06 46 ASP B C 1
ATOM 1406 O O . ASP B 1 46 ? -12.461 -7.027 4.5 1 98.06 46 ASP B O 1
ATOM 1410 N N . LEU B 1 47 ? -10.414 -6.336 3.861 1 98.56 47 LEU B N 1
ATOM 1411 C CA . LEU B 1 47 ? -9.766 -7.633 4.02 1 98.56 47 LEU B CA 1
ATOM 1412 C C . LEU B 1 47 ? -8.656 -7.562 5.059 1 98.56 47 LEU B C 1
ATOM 1414 O O . LEU B 1 47 ? -7.91 -6.582 5.113 1 98.56 47 LEU B O 1
ATOM 1418 N N . ALA B 1 48 ? -8.492 -8.602 5.848 1 97.69 48 ALA B N 1
ATOM 1419 C CA . ALA B 1 48 ? -7.496 -8.594 6.918 1 97.69 48 ALA B CA 1
ATOM 1420 C C . ALA B 1 48 ? -6.375 -9.594 6.633 1 97.69 48 ALA B C 1
ATOM 1422 O O . ALA B 1 48 ? -6.629 -10.688 6.117 1 97.69 48 ALA B O 1
ATOM 1423 N N . LEU B 1 49 ? -5.184 -9.219 6.992 1 96.5 49 LEU B N 1
ATOM 1424 C CA . LEU B 1 49 ? -4.039 -10.117 7.035 1 96.5 49 LEU B CA 1
ATOM 1425 C C . LEU B 1 49 ? -3.793 -10.625 8.453 1 96.5 49 LEU B C 1
ATOM 1427 O O . LEU B 1 49 ? -4.188 -9.977 9.422 1 96.5 49 LEU B O 1
ATOM 1431 N N . PRO B 1 50 ? -3.098 -11.734 8.648 1 93.69 50 PRO B N 1
ATOM 1432 C CA . PRO B 1 50 ? -2.906 -12.352 9.961 1 93.69 50 PRO B CA 1
ATOM 1433 C C . PRO B 1 50 ? -2.121 -11.469 10.93 1 93.69 50 PRO B C 1
ATOM 1435 O O . PRO B 1 50 ? -2.377 -11.484 12.133 1 93.69 50 PRO B O 1
ATOM 1438 N N . SER B 1 51 ? -1.13 -10.766 10.547 1 87.75 51 SER B N 1
ATOM 1439 C CA . SER B 1 51 ? -0.253 -10.008 11.438 1 87.75 51 SER B CA 1
ATOM 1440 C C . SER B 1 51 ? -0.793 -8.609 11.688 1 87.75 51 SER B C 1
ATOM 1442 O O . SER B 1 51 ? -0.142 -7.793 12.344 1 87.75 51 SER B O 1
ATOM 1444 N N . GLY B 1 52 ? -1.804 -8.461 11.234 1 84.19 52 GLY B N 1
ATOM 1445 C CA . GLY B 1 52 ? -2.34 -7.109 11.328 1 84.19 52 GLY B CA 1
ATOM 1446 C C . GLY B 1 52 ? -2.314 -6.363 10.008 1 84.19 52 GLY B C 1
ATOM 1447 O O . GLY B 1 52 ? -1.782 -6.867 9.016 1 84.19 52 GLY B O 1
ATOM 1448 N N . GLY B 1 53 ? -2.898 -5.441 9.57 1 93.62 53 GLY B N 1
ATOM 1449 C CA . GLY B 1 53 ? -3.078 -4.68 8.344 1 93.62 53 GLY B CA 1
ATOM 1450 C C . GLY B 1 53 ? -4.293 -5.109 7.547 1 93.62 53 GLY B C 1
ATOM 1451 O O . GLY B 1 53 ? -4.805 -6.219 7.734 1 93.62 53 GLY B O 1
ATOM 1452 N N . GLN B 1 54 ? -4.566 -4.305 6.727 1 97.44 54 GLN B N 1
ATOM 1453 C CA . GLN B 1 54 ? -5.777 -4.574 5.953 1 97.44 54 GLN B CA 1
ATOM 1454 C C . GLN B 1 54 ? -5.629 -4.086 4.516 1 97.44 54 GLN B C 1
ATOM 1456 O O . GLN B 1 54 ? -4.809 -3.213 4.23 1 97.44 54 GLN B O 1
ATOM 1461 N N . LEU B 1 55 ? -6.336 -4.68 3.627 1 98.69 55 LEU B N 1
ATOM 1462 C CA . LEU B 1 55 ? -6.617 -4.133 2.305 1 98.69 55 LEU B CA 1
ATOM 1463 C C . LEU B 1 55 ? -8.055 -3.615 2.225 1 98.69 55 LEU B C 1
ATOM 1465 O O . LEU B 1 55 ? -8.969 -4.238 2.762 1 98.69 55 LEU B O 1
ATOM 1469 N N . GLU B 1 56 ? -8.203 -2.506 1.632 1 98.56 56 GLU B N 1
ATOM 1470 C CA . GLU B 1 56 ? -9.531 -2.016 1.265 1 98.56 56 GLU B CA 1
ATOM 1471 C C . GLU B 1 56 ? -9.727 -2.031 -0.249 1 98.56 56 GLU B C 1
ATOM 1473 O O . GLU B 1 56 ? -9.055 -1.291 -0.974 1 98.56 56 GLU B O 1
ATOM 1478 N N . LEU B 1 57 ? -10.609 -2.863 -0.672 1 98.69 57 LEU B N 1
ATOM 1479 C CA . LEU B 1 57 ? -10.898 -2.979 -2.098 1 98.69 57 LEU B CA 1
ATOM 1480 C C . LEU B 1 57 ? -12.156 -2.197 -2.465 1 98.69 57 LEU B C 1
ATOM 1482 O O . LEU B 1 57 ? -13.211 -2.389 -1.859 1 98.69 57 LEU B O 1
ATOM 1486 N N . PHE B 1 58 ? -11.992 -1.329 -3.475 1 98.44 58 PHE B N 1
ATOM 1487 C CA . PHE B 1 58 ? -13.109 -0.521 -3.959 1 98.44 58 PHE B CA 1
ATOM 1488 C C . PHE B 1 58 ? -13.43 -0.856 -5.41 1 98.44 58 PHE B C 1
ATOM 1490 O O . PHE B 1 58 ? -12.523 -1.106 -6.211 1 98.44 58 PHE B O 1
ATOM 1497 N N . SER B 1 59 ? -14.594 -0.827 -5.688 1 97.94 59 SER B N 1
ATOM 1498 C CA . SER B 1 59 ? -15.016 -0.772 -7.082 1 97.94 59 SER B CA 1
ATOM 1499 C C . SER B 1 59 ? -15.703 0.549 -7.402 1 97.94 59 SER B C 1
ATOM 1501 O O . SER B 1 59 ? -16.328 1.151 -6.527 1 97.94 59 SER B O 1
ATOM 1503 N N . PHE B 1 60 ? -15.555 1.092 -8.578 1 96.06 60 PHE B N 1
ATOM 1504 C CA . PHE B 1 60 ? -16.266 2.248 -9.109 1 96.06 60 PHE B CA 1
ATOM 1505 C C . PHE B 1 60 ? -16.766 1.978 -10.523 1 96.06 60 PHE B C 1
ATOM 1507 O O . PHE B 1 60 ? -16.25 1.079 -11.203 1 96.06 60 PHE B O 1
ATOM 1514 N N . PRO B 1 61 ? -17.781 2.836 -10.836 1 94.31 61 PRO B N 1
ATOM 1515 C CA . PRO B 1 61 ? -18.234 2.66 -12.219 1 94.31 61 PRO B CA 1
ATOM 1516 C C . PRO B 1 61 ? -17.156 3.02 -13.242 1 94.31 61 PRO B C 1
ATOM 1518 O O . PRO B 1 61 ? -16.703 4.164 -13.289 1 94.31 61 PRO B O 1
ATOM 1521 N N . ALA B 1 62 ? -16.594 2.211 -13.969 1 92.88 62 ALA B N 1
ATOM 1522 C CA . ALA B 1 62 ? -15.727 2.316 -15.133 1 92.88 62 ALA B CA 1
ATOM 1523 C C . ALA B 1 62 ? -14.43 3.053 -14.789 1 92.88 62 ALA B C 1
ATOM 1525 O O . ALA B 1 62 ? -14.062 4.02 -15.461 1 92.88 62 ALA B O 1
ATOM 1526 N N . PRO B 1 63 ? -13.641 2.693 -13.812 1 96.94 63 PRO B N 1
ATOM 1527 C CA . PRO B 1 63 ? -12.344 3.33 -13.555 1 96.94 63 PRO B CA 1
ATOM 1528 C C . PRO B 1 63 ? -11.359 3.135 -14.711 1 96.94 63 PRO B C 1
ATOM 1530 O O . PRO B 1 63 ? -11.367 2.09 -15.367 1 96.94 63 PRO B O 1
ATOM 1533 N N . PRO B 1 64 ? -10.547 4.195 -14.969 1 97.19 64 PRO B N 1
ATOM 1534 C CA . PRO B 1 64 ? -9.508 3.973 -15.969 1 97.19 64 PRO B CA 1
ATOM 1535 C C . PRO B 1 64 ? -8.57 2.82 -15.609 1 97.19 64 PRO B C 1
ATOM 1537 O O . PRO B 1 64 ? -8.414 2.496 -14.43 1 97.19 64 PRO B O 1
ATOM 1540 N N . ALA B 1 65 ? -7.973 2.258 -16.656 1 97.31 65 ALA B N 1
ATOM 1541 C CA . ALA B 1 65 ? -7.023 1.166 -16.438 1 97.31 65 ALA B CA 1
ATOM 1542 C C . ALA B 1 65 ? -5.785 1.652 -15.695 1 97.31 65 ALA B C 1
ATOM 1544 O O . ALA B 1 65 ? -5.418 2.826 -15.789 1 97.31 65 ALA B O 1
ATOM 1545 N N . ARG B 1 66 ? -5.145 0.816 -14.977 1 97.19 66 ARG B N 1
ATOM 1546 C CA . ARG B 1 66 ? -3.889 1.127 -14.305 1 97.19 66 ARG B CA 1
ATOM 1547 C C . ARG B 1 66 ? -2.822 1.553 -15.305 1 97.19 66 ARG B C 1
ATOM 1549 O O . ARG B 1 66 ? -2.559 0.842 -16.281 1 97.19 66 ARG B O 1
ATOM 1556 N N . PRO B 1 67 ? -2.18 2.688 -15.055 1 95.62 67 PRO B N 1
ATOM 1557 C CA . PRO B 1 67 ? -1.014 3.02 -15.875 1 95.62 67 PRO B CA 1
ATOM 1558 C C . PRO B 1 67 ? 0.214 2.184 -15.523 1 95.62 67 PRO B C 1
ATOM 1560 O O . PRO B 1 67 ? 0.726 2.271 -14.406 1 95.62 67 PRO B O 1
ATOM 1563 N N . SER B 1 68 ? 0.803 1.483 -16.469 1 93.06 68 SER B N 1
ATOM 1564 C CA . SER B 1 68 ? 1.849 0.529 -16.109 1 93.06 68 SER B CA 1
ATOM 1565 C C . SER B 1 68 ? 3.084 0.716 -16.984 1 93.06 68 SER B C 1
ATOM 1567 O O . SER B 1 68 ? 4.18 0.281 -16.625 1 93.06 68 SER B O 1
ATOM 1569 N N . ARG B 1 69 ? 2.928 1.343 -18.156 1 91.19 69 ARG B N 1
ATOM 1570 C CA . ARG B 1 69 ? 4.07 1.495 -19.047 1 91.19 69 ARG B CA 1
ATOM 1571 C C . ARG B 1 69 ? 4.07 2.871 -19.703 1 91.19 69 ARG B C 1
ATOM 1573 O O . ARG B 1 69 ? 3.49 3.057 -20.781 1 91.19 69 ARG B O 1
ATOM 1580 N N . PRO B 1 70 ? 4.785 3.688 -19.203 1 94.81 70 PRO B N 1
ATOM 1581 C CA . PRO B 1 70 ? 5.465 3.623 -17.906 1 94.81 70 PRO B CA 1
ATOM 1582 C C . PRO B 1 70 ? 4.496 3.723 -16.719 1 94.81 70 PRO B C 1
ATOM 1584 O O . PRO B 1 70 ? 3.344 4.125 -16.906 1 94.81 70 PRO B O 1
ATOM 1587 N N . GLU B 1 71 ? 4.898 3.287 -15.578 1 96.62 71 GLU B N 1
ATOM 1588 C CA . GLU B 1 71 ? 4.102 3.449 -14.367 1 96.62 71 GLU B CA 1
ATOM 1589 C C . GLU B 1 71 ? 4.055 4.91 -13.93 1 96.62 71 GLU B C 1
ATOM 1591 O O . GLU B 1 71 ? 5.051 5.629 -14.039 1 96.62 71 GLU B O 1
ATOM 1596 N N . ALA B 1 72 ? 2.943 5.312 -13.445 1 97.88 72 ALA B N 1
ATOM 1597 C CA . ALA B 1 72 ? 2.74 6.688 -13 1 97.88 72 ALA B CA 1
ATOM 1598 C C . ALA B 1 72 ? 3.252 6.883 -11.57 1 97.88 72 ALA B C 1
ATOM 1600 O O . ALA B 1 72 ? 3.488 5.906 -10.852 1 97.88 72 ALA B O 1
ATOM 1601 N N . CYS B 1 73 ? 3.436 8.172 -11.203 1 98.5 73 CYS B N 1
ATOM 1602 C CA . CYS B 1 73 ? 3.66 8.516 -9.797 1 98.5 73 CYS B CA 1
ATOM 1603 C C . CYS B 1 73 ? 2.553 7.953 -8.914 1 98.5 73 CYS B C 1
ATOM 1605 O O . CYS B 1 73 ? 1.433 7.734 -9.383 1 98.5 73 CYS B O 1
ATOM 1607 N N . GLY B 1 74 ? 2.883 7.82 -7.633 1 98.25 74 GLY B N 1
ATOM 1608 C CA . GLY B 1 74 ? 1.946 7.203 -6.707 1 98.25 74 GLY B CA 1
ATOM 1609 C C . GLY B 1 74 ? 2.357 5.805 -6.285 1 98.25 74 GLY B C 1
ATOM 1610 O O . GLY B 1 74 ? 3.539 5.461 -6.332 1 98.25 74 GLY B O 1
ATOM 1611 N N . LEU B 1 75 ? 1.393 5.074 -5.828 1 98.69 75 LEU B N 1
ATOM 1612 C CA . LEU B 1 75 ? 1.684 3.732 -5.336 1 98.69 75 LEU B CA 1
ATOM 1613 C C . LEU B 1 75 ? 2.002 2.789 -6.492 1 98.69 75 LEU B C 1
ATOM 1615 O O . LEU B 1 75 ? 1.272 2.75 -7.488 1 98.69 75 LEU B O 1
ATOM 1619 N N . ARG B 1 76 ? 3.064 2.031 -6.309 1 98.56 76 ARG B N 1
ATOM 1620 C CA . ARG B 1 76 ? 3.604 1.193 -7.375 1 98.56 76 ARG B CA 1
ATOM 1621 C C . ARG B 1 76 ? 3.217 -0.267 -7.172 1 98.56 76 ARG B C 1
ATOM 1623 O O . ARG B 1 76 ? 2.25 -0.747 -7.766 1 98.56 76 ARG B O 1
ATOM 1630 N N . HIS B 1 77 ? 3.871 -1 -6.312 1 98.88 77 HIS B N 1
ATOM 1631 C CA . HIS B 1 77 ? 3.543 -2.398 -6.055 1 98.88 77 HIS B CA 1
ATOM 1632 C C . HIS B 1 77 ? 3.328 -2.65 -4.566 1 98.88 77 HIS B C 1
ATOM 1634 O O . HIS B 1 77 ? 3.652 -1.799 -3.734 1 98.88 77 HIS B O 1
ATOM 1640 N N . LEU B 1 78 ? 2.676 -3.715 -4.297 1 98.81 78 LEU B N 1
ATOM 1641 C CA . LEU B 1 78 ? 2.369 -4.172 -2.943 1 98.81 78 LEU B CA 1
ATOM 1642 C C . LEU B 1 78 ? 3.049 -5.504 -2.652 1 98.81 78 LEU B C 1
ATOM 1644 O O . LEU B 1 78 ? 2.967 -6.438 -3.455 1 98.81 78 LEU B O 1
ATOM 1648 N N . CYS B 1 79 ? 3.742 -5.551 -1.543 1 98.75 79 CYS B N 1
ATOM 1649 C CA . CYS B 1 79 ? 4.508 -6.75 -1.218 1 98.75 79 CYS B CA 1
ATOM 1650 C C . CYS B 1 79 ? 3.969 -7.414 0.043 1 98.75 79 CYS B C 1
ATOM 1652 O O . CYS B 1 79 ? 3.77 -6.754 1.062 1 98.75 79 CYS B O 1
ATOM 1654 N N . PHE B 1 80 ? 3.828 -8.695 -0.025 1 98.44 80 PHE B N 1
ATOM 1655 C CA . PHE B 1 80 ? 3.416 -9.5 1.122 1 98.44 80 PHE B CA 1
ATOM 1656 C C . PHE B 1 80 ? 4.562 -10.367 1.615 1 98.44 80 PHE B C 1
ATOM 1658 O O . PHE B 1 80 ? 5.348 -10.883 0.814 1 98.44 80 PHE B O 1
ATOM 1665 N N . ALA B 1 81 ? 4.605 -10.531 2.9 1 97.69 81 ALA B N 1
ATOM 1666 C CA . ALA B 1 81 ? 5.523 -11.5 3.5 1 97.69 81 ALA B CA 1
ATOM 1667 C C . ALA B 1 81 ? 4.93 -12.906 3.48 1 97.69 81 ALA B C 1
ATOM 1669 O O . ALA B 1 81 ? 3.752 -13.094 3.789 1 97.69 81 ALA B O 1
ATOM 1670 N N . VAL B 1 82 ? 5.727 -13.852 3.098 1 98 82 VAL B N 1
ATOM 1671 C CA . VAL B 1 82 ? 5.344 -15.258 3.16 1 98 82 VAL B CA 1
ATOM 1672 C C . VAL B 1 82 ? 6.457 -16.062 3.832 1 98 82 VAL B C 1
ATOM 1674 O O . VAL B 1 82 ? 7.613 -15.641 3.848 1 98 82 VAL B O 1
ATOM 1677 N N . GLU B 1 83 ? 6.102 -17.203 4.348 1 97.12 83 GLU B N 1
ATOM 1678 C CA . GLU B 1 83 ? 7.078 -18.062 5.012 1 97.12 83 GLU B CA 1
ATOM 1679 C C . GLU B 1 83 ? 8.008 -18.719 3.996 1 97.12 83 GLU B C 1
ATOM 1681 O O . GLU B 1 83 ? 9.203 -18.875 4.25 1 97.12 83 GLU B O 1
ATOM 1686 N N . ASN B 1 84 ? 7.5 -19.188 2.93 1 97.75 84 ASN B N 1
ATOM 1687 C CA . ASN B 1 84 ? 8.195 -19.938 1.89 1 97.75 84 ASN B CA 1
ATOM 1688 C C . ASN B 1 84 ? 7.758 -19.516 0.494 1 97.75 84 ASN B C 1
ATOM 1690 O O . ASN B 1 84 ? 6.684 -19.891 0.025 1 97.75 84 ASN B O 1
ATOM 1694 N N . VAL B 1 85 ? 8.617 -18.766 -0.215 1 98.38 85 VAL B N 1
ATOM 1695 C CA . VAL B 1 85 ? 8.25 -18.156 -1.485 1 98.38 85 VAL B CA 1
ATOM 1696 C C . VAL B 1 85 ? 8.102 -19.234 -2.559 1 98.38 85 VAL B C 1
ATOM 1698 O O . VAL B 1 85 ? 7.25 -19.125 -3.443 1 98.38 85 VAL B O 1
ATOM 1701 N N . ALA B 1 86 ? 8.93 -20.25 -2.498 1 98.31 86 ALA B N 1
ATOM 1702 C CA . ALA B 1 86 ? 8.844 -21.328 -3.48 1 98.31 86 ALA B CA 1
ATOM 1703 C C . ALA B 1 86 ? 7.508 -22.047 -3.385 1 98.31 86 ALA B C 1
ATOM 1705 O O . ALA B 1 86 ? 6.883 -22.359 -4.402 1 98.31 86 ALA B O 1
ATOM 1706 N N . ALA B 1 87 ? 7.109 -22.344 -2.199 1 98.19 87 ALA B N 1
ATOM 1707 C CA . ALA B 1 87 ? 5.82 -23 -1.982 1 98.19 87 ALA B CA 1
ATOM 1708 C C . ALA B 1 87 ? 4.668 -22.094 -2.438 1 98.19 87 ALA B C 1
ATOM 1710 O O . ALA B 1 87 ? 3.709 -22.578 -3.047 1 98.19 87 ALA B O 1
ATOM 1711 N N . ALA B 1 88 ? 4.746 -20.844 -2.127 1 98.25 88 ALA B N 1
ATOM 1712 C CA . ALA B 1 88 ? 3.713 -19.891 -2.531 1 98.25 88 ALA B CA 1
ATOM 1713 C C . ALA B 1 88 ? 3.615 -19.797 -4.051 1 98.25 88 ALA B C 1
ATOM 1715 O O . ALA B 1 88 ? 2.516 -19.812 -4.613 1 98.25 88 ALA B O 1
ATOM 1716 N N . LYS B 1 89 ? 4.746 -19.656 -4.695 1 98.62 89 LYS B N 1
ATOM 1717 C CA . LYS B 1 89 ? 4.785 -19.625 -6.152 1 98.62 89 LYS B CA 1
ATOM 1718 C C . LYS B 1 89 ? 4.129 -20.875 -6.746 1 98.62 89 LYS B C 1
ATOM 1720 O O . LYS B 1 89 ? 3.303 -20.781 -7.652 1 98.62 89 LYS B O 1
ATOM 1725 N N . ALA B 1 90 ? 4.551 -22.016 -6.254 1 98.5 90 ALA B N 1
ATOM 1726 C CA . ALA B 1 90 ? 4.008 -23.281 -6.754 1 98.5 90 ALA B CA 1
ATOM 1727 C C . ALA B 1 90 ? 2.49 -23.312 -6.605 1 98.5 90 ALA B C 1
ATOM 1729 O O . ALA B 1 90 ? 1.781 -23.766 -7.512 1 98.5 90 ALA B O 1
ATOM 1730 N N . TRP B 1 91 ? 2.064 -22.891 -5.492 1 97.81 91 TRP B N 1
ATOM 1731 C CA . TRP B 1 91 ? 0.627 -22.875 -5.246 1 97.81 91 TRP B CA 1
ATOM 1732 C C . TRP B 1 91 ? -0.083 -21.953 -6.238 1 97.81 91 TRP B C 1
ATOM 1734 O O . TRP B 1 91 ? -1.068 -22.359 -6.863 1 97.81 91 TRP B O 1
ATOM 1744 N N . LEU B 1 92 ? 0.363 -20.703 -6.375 1 98.62 92 LEU B N 1
ATOM 1745 C CA . LEU B 1 92 ? -0.235 -19.734 -7.297 1 98.62 92 LEU B CA 1
ATOM 1746 C C . LEU B 1 92 ? -0.268 -20.297 -8.719 1 98.62 92 LEU B C 1
ATOM 1748 O O . LEU B 1 92 ? -1.283 -20.188 -9.406 1 98.62 92 LEU B O 1
ATOM 1752 N N . GLU B 1 93 ? 0.808 -20.891 -9.117 1 98.62 93 GLU B N 1
ATOM 1753 C CA . GLU B 1 93 ? 0.879 -21.469 -10.461 1 98.62 93 GLU B CA 1
ATOM 1754 C C . GLU B 1 93 ? -0.119 -22.609 -10.617 1 98.62 93 GLU B C 1
ATOM 1756 O O . GLU B 1 93 ? -0.712 -22.781 -11.688 1 98.62 93 GLU B O 1
ATOM 1761 N N . SER B 1 94 ? -0.234 -23.422 -9.555 1 98.19 94 SER B N 1
ATOM 1762 C CA . SER B 1 94 ? -1.201 -24.5 -9.602 1 98.19 94 SER B CA 1
ATOM 1763 C C . SER B 1 94 ? -2.623 -23.984 -9.758 1 98.19 94 SER B C 1
ATOM 1765 O O . SER B 1 94 ? -3.518 -24.719 -10.18 1 98.19 94 SER B O 1
ATOM 1767 N N . GLN B 1 95 ? -2.852 -22.719 -9.367 1 97.75 95 GLN B N 1
ATOM 1768 C CA . GLN B 1 95 ? -4.156 -22.078 -9.484 1 97.75 95 GLN B CA 1
ATOM 1769 C C . GLN B 1 95 ? -4.281 -21.312 -10.805 1 97.75 95 GLN B C 1
ATOM 1771 O O . GLN B 1 95 ? -5.254 -20.594 -11.023 1 97.75 95 GLN B O 1
ATOM 1776 N N . GLY B 1 96 ? -3.273 -21.375 -11.617 1 97.88 96 GLY B N 1
ATOM 1777 C CA . GLY B 1 96 ? -3.33 -20.781 -12.945 1 97.88 96 GLY B CA 1
ATOM 1778 C C . GLY B 1 96 ? -2.781 -19.359 -12.984 1 97.88 96 GLY B C 1
ATOM 1779 O O . GLY B 1 96 ? -2.998 -18.641 -13.961 1 97.88 96 GLY B O 1
ATOM 1780 N N . VAL B 1 97 ? -2.17 -18.922 -11.992 1 98.38 97 VAL B N 1
ATOM 1781 C CA . VAL B 1 97 ? -1.593 -17.578 -11.938 1 98.38 97 VAL B CA 1
ATOM 1782 C C . VAL B 1 97 ? -0.166 -17.609 -12.484 1 98.38 97 VAL B C 1
ATOM 1784 O O . VAL B 1 97 ? 0.633 -18.469 -12.102 1 98.38 97 VAL B O 1
ATOM 1787 N N . ALA B 1 98 ? 0.114 -16.75 -13.445 1 98.69 98 ALA B N 1
ATOM 1788 C CA . ALA B 1 98 ? 1.497 -16.578 -13.891 1 98.69 98 ALA B CA 1
ATOM 1789 C C . ALA B 1 98 ? 2.346 -15.922 -12.812 1 98.69 98 ALA B C 1
ATOM 1791 O O . ALA B 1 98 ? 1.968 -14.875 -12.273 1 98.69 98 ALA B O 1
ATOM 1792 N N . VAL B 1 99 ? 3.48 -16.531 -12.461 1 98.81 99 VAL B N 1
ATOM 1793 C CA . VAL B 1 99 ? 4.375 -16.016 -11.43 1 98.81 99 VAL B CA 1
ATOM 1794 C C . VAL B 1 99 ? 5.797 -15.914 -11.977 1 98.81 99 VAL B C 1
ATOM 1796 O O . VAL B 1 99 ? 6.27 -16.828 -12.664 1 98.81 99 VAL B O 1
ATOM 1799 N N . GLU B 1 100 ? 6.492 -14.852 -11.727 1 98.88 100 GLU B N 1
ATOM 1800 C CA . GLU B 1 100 ? 7.863 -14.672 -12.18 1 98.88 100 GLU B CA 1
ATOM 1801 C C . GLU B 1 100 ? 8.812 -15.633 -11.469 1 98.88 100 GLU B C 1
ATOM 1803 O O . GLU B 1 100 ? 8.469 -16.188 -10.43 1 98.88 100 GLU B O 1
ATOM 1808 N N . GLU B 1 101 ? 9.984 -15.758 -12.094 1 98.75 101 GLU B N 1
ATOM 1809 C CA . GLU B 1 101 ? 11 -16.562 -11.43 1 98.75 101 GLU B CA 1
ATOM 1810 C C . GLU B 1 101 ? 11.406 -15.961 -10.086 1 98.75 101 GLU B C 1
ATOM 1812 O O . GLU B 1 101 ? 11.391 -14.742 -9.922 1 98.75 101 GLU B O 1
ATOM 1817 N N . ILE B 1 102 ? 11.734 -16.891 -9.219 1 98.81 102 ILE B N 1
ATOM 1818 C CA . ILE B 1 102 ? 12.211 -16.453 -7.914 1 98.81 102 ILE B CA 1
ATOM 1819 C C . ILE B 1 102 ? 13.594 -15.82 -8.055 1 98.81 102 ILE B C 1
ATOM 1821 O O . ILE B 1 102 ? 14.469 -16.375 -8.727 1 98.81 102 ILE B O 1
ATOM 1825 N N . ARG B 1 103 ? 13.703 -14.711 -7.453 1 98.56 103 ARG B N 1
ATOM 1826 C CA . ARG B 1 103 ? 14.984 -14.008 -7.402 1 98.56 103 ARG B CA 1
ATOM 1827 C C . ARG B 1 103 ? 15.445 -13.812 -5.965 1 98.56 103 ARG B C 1
ATOM 1829 O O . ARG B 1 103 ? 14.688 -14.055 -5.023 1 98.56 103 ARG B O 1
ATOM 1836 N N . VAL B 1 104 ? 16.719 -13.438 -5.852 1 97.81 104 VAL B N 1
ATOM 1837 C CA . VAL B 1 104 ? 17.312 -13.148 -4.551 1 97.81 104 VAL B CA 1
ATOM 1838 C C . VAL B 1 104 ? 17.641 -11.656 -4.457 1 97.81 104 VAL B C 1
ATOM 1840 O O . VAL B 1 104 ? 18.297 -11.102 -5.344 1 97.81 104 VAL B O 1
ATOM 1843 N N . ASP B 1 105 ? 17.047 -11.016 -3.436 1 93.69 105 ASP B N 1
ATOM 1844 C CA . ASP B 1 105 ? 17.391 -9.625 -3.178 1 93.69 105 ASP B CA 1
ATOM 1845 C C . ASP B 1 105 ? 18.859 -9.469 -2.812 1 93.69 105 ASP B C 1
ATOM 1847 O O . ASP B 1 105 ? 19.328 -10.07 -1.845 1 93.69 105 ASP B O 1
ATOM 1851 N N . GLU B 1 106 ? 19.562 -8.664 -3.52 1 88.38 106 GLU B N 1
ATOM 1852 C CA . GLU B 1 106 ? 21.016 -8.578 -3.363 1 88.38 106 GLU B CA 1
ATOM 1853 C C . GLU B 1 106 ? 21.391 -7.938 -2.033 1 88.38 106 GLU B C 1
ATOM 1855 O O . GLU B 1 106 ? 22.484 -8.164 -1.518 1 88.38 106 GLU B O 1
ATOM 1860 N N . TYR B 1 107 ? 20.531 -7.191 -1.529 1 86.69 107 TYR B N 1
ATOM 1861 C CA . TYR B 1 107 ? 20.859 -6.477 -0.302 1 86.69 107 TYR B CA 1
ATOM 1862 C C . TYR B 1 107 ? 20.453 -7.285 0.925 1 86.69 107 TYR B C 1
ATOM 1864 O O . TYR B 1 107 ? 21.172 -7.293 1.933 1 86.69 107 TYR B O 1
ATOM 1872 N N . THR B 1 108 ? 19.359 -8.023 0.891 1 90.19 108 THR B N 1
ATOM 1873 C CA . THR B 1 108 ? 18.844 -8.711 2.066 1 90.19 108 THR B CA 1
ATOM 1874 C C . THR B 1 108 ? 19.078 -10.211 1.963 1 90.19 108 THR B C 1
ATOM 1876 O O . THR B 1 108 ? 18.922 -10.938 2.949 1 90.19 108 THR B O 1
ATOM 1879 N N . GLU B 1 109 ? 19.375 -10.68 0.761 1 93.88 109 GLU B N 1
ATOM 1880 C CA . GLU B 1 109 ? 19.609 -12.094 0.448 1 93.88 109 GLU B CA 1
ATOM 1881 C C . GLU B 1 109 ? 18.312 -12.898 0.569 1 93.88 109 GLU B C 1
ATOM 1883 O O . GLU B 1 109 ? 18.359 -14.133 0.564 1 93.88 109 GLU B O 1
ATOM 1888 N N . LYS B 1 110 ? 17.25 -12.258 0.763 1 96.62 110 LYS B N 1
ATOM 1889 C CA . LYS B 1 110 ? 15.961 -12.93 0.824 1 96.62 110 LYS B CA 1
ATOM 1890 C C . LYS B 1 110 ? 15.406 -13.188 -0.574 1 96.62 110 LYS B C 1
ATOM 1892 O O . LYS B 1 110 ? 15.68 -12.422 -1.504 1 96.62 110 LYS B O 1
ATOM 1897 N N . ARG B 1 111 ? 14.656 -14.211 -0.681 1 98.31 111 ARG B N 1
ATOM 1898 C CA . ARG B 1 111 ? 14.031 -14.586 -1.944 1 98.31 111 ARG B CA 1
ATOM 1899 C C . ARG B 1 111 ? 12.703 -13.859 -2.133 1 98.31 111 ARG B C 1
ATOM 1901 O O . ARG B 1 111 ? 11.969 -13.641 -1.17 1 98.31 111 ARG B O 1
ATOM 1908 N N . PHE B 1 112 ? 12.438 -13.531 -3.369 1 98.75 112 PHE B N 1
ATOM 1909 C CA . PHE B 1 112 ? 11.188 -12.852 -3.676 1 98.75 112 PHE B CA 1
ATOM 1910 C C . PHE B 1 112 ? 10.742 -13.156 -5.098 1 98.75 112 PHE B C 1
ATOM 1912 O O . PHE B 1 112 ? 11.523 -13.656 -5.91 1 98.75 112 PHE B O 1
ATOM 1919 N N . THR B 1 113 ? 9.508 -12.938 -5.391 1 98.88 113 THR B N 1
ATOM 1920 C CA . THR B 1 113 ? 8.961 -13.062 -6.738 1 98.88 113 THR B CA 1
ATOM 1921 C C . THR B 1 113 ? 7.793 -12.102 -6.938 1 98.88 113 THR B C 1
ATOM 1923 O O . THR B 1 113 ? 7.371 -11.422 -5.996 1 98.88 113 THR B O 1
ATOM 1926 N N . PHE B 1 114 ? 7.34 -12.008 -8.203 1 98.88 114 PHE B N 1
ATOM 1927 C CA . PHE B 1 114 ? 6.23 -11.125 -8.531 1 98.88 114 PHE B CA 1
ATOM 1928 C C . PHE B 1 114 ? 5.137 -11.875 -9.273 1 98.88 114 PHE B C 1
ATOM 1930 O O . PHE B 1 114 ? 5.414 -12.844 -9.992 1 98.88 114 PHE B O 1
ATOM 1937 N N . PHE B 1 115 ? 3.963 -11.453 -9.102 1 98.81 115 PHE B N 1
ATOM 1938 C CA . PHE B 1 115 ? 2.789 -11.789 -9.898 1 98.81 115 PHE B CA 1
ATOM 1939 C C . PHE B 1 115 ? 1.817 -10.617 -9.953 1 98.81 115 PHE B C 1
ATOM 1941 O O . PHE B 1 115 ? 2.129 -9.523 -9.484 1 98.81 115 PHE B O 1
ATOM 1948 N N . ALA B 1 116 ? 0.693 -10.812 -10.664 1 98.75 116 ALA B N 1
ATOM 1949 C CA . ALA B 1 116 ? -0.191 -9.672 -10.859 1 98.75 116 ALA B CA 1
ATOM 1950 C C . ALA B 1 116 ? -1.618 -10 -10.43 1 98.75 116 ALA B C 1
ATOM 1952 O O . ALA B 1 116 ? -2.064 -11.141 -10.562 1 98.75 116 ALA B O 1
ATOM 1953 N N . ASP B 1 117 ? -2.258 -8.977 -9.922 1 98.69 117 ASP B N 1
ATOM 1954 C CA . ASP B 1 117 ? -3.68 -9.18 -9.664 1 98.69 117 ASP B CA 1
ATOM 1955 C C . ASP B 1 117 ? -4.496 -9.023 -10.945 1 98.69 117 ASP B C 1
ATOM 1957 O O . ASP B 1 117 ? -3.938 -8.789 -12.016 1 98.69 117 ASP B O 1
ATOM 1961 N N . PRO B 1 118 ? -5.832 -9.18 -10.945 1 98.38 118 PRO B N 1
ATOM 1962 C CA . PRO B 1 118 ? -6.648 -9.219 -12.156 1 98.38 118 PRO B CA 1
ATOM 1963 C C . PRO B 1 118 ? -6.523 -7.949 -12.992 1 98.38 118 PRO B C 1
ATOM 1965 O O . PRO B 1 118 ? -6.773 -7.973 -14.203 1 98.38 118 PRO B O 1
ATOM 1968 N N . ASP B 1 119 ? -6.16 -6.812 -12.383 1 98.44 119 ASP B N 1
ATOM 1969 C CA . ASP B 1 119 ? -6.043 -5.547 -13.109 1 98.44 119 ASP B CA 1
ATOM 1970 C C . ASP B 1 119 ? -4.586 -5.242 -13.445 1 98.44 119 ASP B C 1
ATOM 1972 O O . ASP B 1 119 ? -4.266 -4.133 -13.875 1 98.44 119 ASP B O 1
ATOM 1976 N N . GLY B 1 120 ? -3.74 -6.168 -13.18 1 98.19 120 GLY B N 1
ATOM 1977 C CA . GLY B 1 120 ? -2.352 -6.027 -13.586 1 98.19 120 GLY B CA 1
ATOM 1978 C C . GLY B 1 120 ? -1.487 -5.355 -12.539 1 98.19 120 GLY B C 1
ATOM 1979 O O . GLY B 1 120 ? -0.337 -5.004 -12.805 1 98.19 120 GLY B O 1
ATOM 1980 N N . LEU B 1 121 ? -2.008 -5.082 -11.375 1 98.62 121 LEU B N 1
ATOM 1981 C CA . LEU B 1 121 ? -1.205 -4.543 -10.281 1 98.62 121 LEU B CA 1
ATOM 1982 C C . LEU B 1 121 ? -0.112 -5.527 -9.875 1 98.62 121 LEU B C 1
ATOM 1984 O O . LEU B 1 121 ? -0.402 -6.668 -9.508 1 98.62 121 LEU B O 1
ATOM 1988 N N . PRO B 1 122 ? 1.177 -5.078 -9.898 1 98.81 122 PRO B N 1
ATOM 1989 C CA . PRO B 1 122 ? 2.225 -5.992 -9.438 1 98.81 122 PRO B CA 1
ATOM 1990 C C . PRO B 1 122 ? 2.137 -6.273 -7.938 1 98.81 122 PRO B C 1
ATOM 1992 O O . PRO B 1 122 ? 2.061 -5.344 -7.133 1 98.81 122 PRO B O 1
ATOM 1995 N N . LEU B 1 123 ? 2.08 -7.488 -7.633 1 98.88 123 LEU B N 1
ATOM 1996 C CA . LEU B 1 123 ? 2.166 -7.992 -6.266 1 98.88 123 LEU B CA 1
ATOM 1997 C C . LEU B 1 123 ? 3.457 -8.781 -6.059 1 98.88 123 LEU B C 1
ATOM 1999 O O . LEU B 1 123 ? 3.852 -9.57 -6.914 1 98.88 123 LEU B O 1
ATOM 2003 N N . GLU B 1 124 ? 4.07 -8.492 -4.98 1 98.94 124 GLU B N 1
ATOM 2004 C CA . GLU B 1 124 ? 5.34 -9.125 -4.641 1 98.94 124 GLU B CA 1
ATOM 2005 C C . GLU B 1 124 ? 5.184 -10.062 -3.447 1 98.94 124 GLU B C 1
ATOM 2007 O O . GLU B 1 124 ? 4.445 -9.766 -2.508 1 98.94 124 GLU B O 1
ATOM 2012 N N . LEU B 1 125 ? 5.789 -11.203 -3.506 1 98.75 125 LEU B N 1
ATOM 2013 C CA . LEU B 1 125 ? 5.965 -12.086 -2.355 1 98.75 125 LEU B CA 1
ATOM 2014 C C . LEU B 1 125 ? 7.41 -12.062 -1.872 1 98.75 125 LEU B C 1
ATOM 2016 O O . LEU B 1 125 ? 8.336 -12.25 -2.662 1 98.75 125 LEU B O 1
ATOM 2020 N N . TYR B 1 126 ? 7.574 -11.766 -0.67 1 98.5 126 TYR B N 1
ATOM 2021 C CA . TYR B 1 126 ? 8.883 -11.688 -0.039 1 98.5 126 TYR B CA 1
ATOM 2022 C C . TYR B 1 126 ? 9.023 -12.711 1.078 1 98.5 126 TYR B C 1
ATOM 2024 O O . TYR B 1 126 ? 8.18 -12.773 1.978 1 98.5 126 TYR B O 1
ATOM 2032 N N . GLU B 1 127 ? 10.086 -13.516 1.019 1 98.12 127 GLU B N 1
ATOM 2033 C CA . GLU B 1 127 ? 10.258 -14.609 1.965 1 98.12 127 GLU B CA 1
ATOM 2034 C C . GLU B 1 127 ? 10.758 -14.102 3.316 1 98.12 127 GLU B C 1
ATOM 2036 O O . GLU B 1 127 ? 11.828 -13.5 3.402 1 98.12 127 GLU B O 1
ATOM 2041 N N . GLN B 1 128 ? 9.883 -14.305 4.285 1 94.06 128 GLN B N 1
ATOM 2042 C CA . GLN B 1 128 ? 10.195 -13.961 5.668 1 94.06 128 GLN B CA 1
ATOM 2043 C C . GLN B 1 128 ? 9.781 -15.086 6.617 1 94.06 128 GLN B C 1
ATOM 2045 O O . GLN B 1 128 ? 8.703 -15.039 7.211 1 94.06 128 GLN B O 1
ATOM 2050 N N . PRO B 1 129 ? 10.68 -16.078 6.734 1 82.12 129 PRO B N 1
ATOM 2051 C CA . PRO B 1 129 ? 10.352 -17.188 7.637 1 82.12 129 PRO B CA 1
ATOM 2052 C C . PRO B 1 129 ? 10.141 -16.734 9.078 1 82.12 129 PRO B C 1
ATOM 2054 O O . PRO B 1 129 ? 10.719 -15.727 9.508 1 82.12 129 PRO B O 1
ATOM 2057 N N . ALA B 1 130 ? 9.172 -17.344 9.695 1 69.25 130 ALA B N 1
ATOM 2058 C CA . ALA B 1 130 ? 8.977 -17.078 11.117 1 69.25 130 ALA B CA 1
ATOM 2059 C C . ALA B 1 130 ? 10.266 -17.297 11.898 1 69.25 130 ALA B C 1
ATOM 2061 O O . ALA B 1 130 ? 11.055 -18.188 11.57 1 69.25 130 ALA B O 1
ATOM 2062 N N . ALA B 1 131 ? 10.734 -16.391 12.695 1 53.81 131 ALA B N 1
ATOM 2063 C CA . ALA B 1 131 ? 11.906 -16.609 13.539 1 53.81 131 ALA B CA 1
ATOM 2064 C C . ALA B 1 131 ? 11.773 -17.906 14.336 1 53.81 131 ALA B C 1
ATOM 2066 O O . ALA B 1 131 ? 10.664 -18.344 14.648 1 53.81 131 ALA B O 1
#

Nearest PDB structures (foldseek):
  3l7t-assembly2_C  TM=9.652E-01  e=4.400E-17  Streptococcus mutans
  2p25-assembly1_A-2  TM=9.349E-01  e=4.232E-16  Enterococcus faecalis V583
  3e5d-assembly1_A-2  TM=8.677E-01  e=2.523E-09  Listeria monocytogenes serotype 4b str. F2365
  2rk0-assembly1_A  TM=8.183E-01  e=5.942E-09  Parafrankia sp. EAN1pec
  5umq-assembly1_A  TM=7.886E-01  e=4.757E-08  Streptomyces sp. CB03234

Organism: Herbaspirillum seropedicae (strain SmR1) (NCBI:txid757424)

Secondary structure (DSSP, 8-state):
----EEEEEEEEES-HHHHHIIIIIIT-PEEEEEEEEGGGTEEEEEEE-TTS-EEEEEE-SSPPPPPBTTBPSEEEEEEEEES-HHHHHHHHHHTT--BPPPEE-TTT--EEEEEE-TT--EEEEEE----/----EEEEEEEEES-HHHHHIIIIIIT-PEEEEEEEEGGGTEEEEEEE-TTS-EEEEEE-SSPPPPPBTTBPSEEEEEEEEES-HHHHHHHHHHTT--BPPPEE-TTT--EEEEEE-TT--EEEEEE----

Radius of gyration: 17.76 Å; Cα contacts (8 Å, |Δi|>4): 625; chains: 2; bounding box: 49×48×43 Å

Solvent-accessible surface area (backbone atoms only — not comparable to full-atom values): 13685 Å² total; per-residue (Å²): 105,65,62,38,32,64,41,32,41,30,28,31,38,75,48,58,69,61,45,49,45,44,48,34,68,66,50,54,38,42,82,74,45,77,45,77,40,71,96,63,58,20,42,41,38,33,30,39,38,79,74,45,36,32,40,37,42,32,32,45,78,81,46,48,72,46,63,67,86,70,45,33,27,33,59,58,38,44,26,29,22,20,58,48,49,68,60,36,50,52,46,42,43,74,72,69,42,72,63,52,74,78,41,66,40,87,86,78,67,36,43,30,34,42,33,57,49,94,76,60,39,46,34,33,42,33,38,50,56,79,130,103,66,62,39,30,65,41,34,41,30,28,33,40,76,49,56,68,63,44,48,45,43,47,34,67,66,50,54,38,43,80,74,46,77,45,77,38,71,95,63,57,21,42,42,36,35,29,38,39,79,73,44,38,31,40,36,42,30,31,45,79,80,47,48,73,46,64,69,86,69,45,33,28,32,58,59,38,44,26,28,23,21,58,49,47,70,61,36,48,54,46,42,42,75,72,69,42,73,63,51,72,78,42,66,40,86,85,78,67,34,42,28,35,42,34,57,49,96,75,61,41,46,32,33,43,35,38,48,58,79,128

Foldseek 3Di:
DDDDDAQEEEDEDADPVQQCCCVCVQVPWAWPDWDQDPVFRKIWTWTADDVHYIYIYMYGHGDDAQDVVPHDPDDAAEEDEDADAVVVCVSCVVVVWDKDDWDADPVPRWIKIWTAGPRRHIYMYTHDHDD/DDDDDAQEEEDEDADPVQQCCCVCVQVPWAWPDWDQDPVFRKIWTWTADDVHYIYIYMYGHGDDAQDVVPHDPDDAAEEDEDADAVVVCVSCVVVVWDKDDWDADPVPRWIKIWTAGPRRHIYMYTHDHDD